Protein AF-A0A934ZSD4-F1 (afdb_monomer_lite)

Secondary structure (DSSP, 8-state):
----------GGG-EEEEEEEEEEEEE--GGGT-EEEEEEEEEEEEE---STTS---EEEEEEEEEEEE--PPPPPP----SS-SSS-TTT-SSTTPPTT--B-TTSPBP-SS-SSS-TTT-S-TTPPTT--B-TTSPBP-SS-SSS-TTT-SSTT---------------------------------------PPPPP---

Radius of gyration: 50.44 Å; chains: 1; bounding box: 90×66×156 Å

Sequence (203 aa):
MDNNYSPGADKENLAAIYGVGVLADIGGNRAEGTNLQLRGDLGARRGLGSTEPLKSYTDYVAGLGLQYSWGGTPPAKPVGDSDGDGVNDDLDKCPGTPAGTPVNADGCPLDSDGDGVTDDKDKCPNTPAGATVDATGCELDTDGDGVADSKDKCPNTPQVPRLTRTAVSWTLTATAWSTARTSAPIHQRAIVSMRRVAPSRKS

Foldseek 3Di:
DDPPPDPDPQLQPDKDKDWDKDWAFPDDDLQQFKTKTKMWIWIKIWRRHDDPPSPTDIDIDIDIDIDITGDDHGDPDPADDPQQCPAGPVQAPDPNDHHPADDDSSNHADQQQCQPAGPVQAPPNPQHPPAPDDNNNDADQQLCQPDHPVGDPPNNDHNDPPPPPPPPPPPPPDDDDDDDDDDDDDDDDDDDDDDDDDDDDDD

pLDDT: mean 75.06, std 15.29, range [44.09, 96.81]

Structure (mmCIF, N/CA/C/O backbone):
data_AF-A0A934ZSD4-F1
#
_entry.id   AF-A0A934ZSD4-F1
#
loop_
_atom_site.group_PDB
_atom_site.id
_atom_site.type_symbol
_atom_site.label_atom_id
_atom_site.label_alt_id
_atom_site.label_comp_id
_atom_site.label_asym_id
_atom_site.label_entity_id
_atom_site.label_seq_id
_atom_site.pdbx_PDB_ins_code
_atom_site.Cartn_x
_atom_site.Cartn_y
_atom_site.Cartn_z
_atom_site.occupancy
_atom_site.B_iso_or_equiv
_atom_site.auth_seq_id
_atom_site.auth_comp_id
_atom_site.auth_asym_id
_atom_site.auth_atom_id
_atom_site.pdbx_PDB_model_num
ATOM 1 N 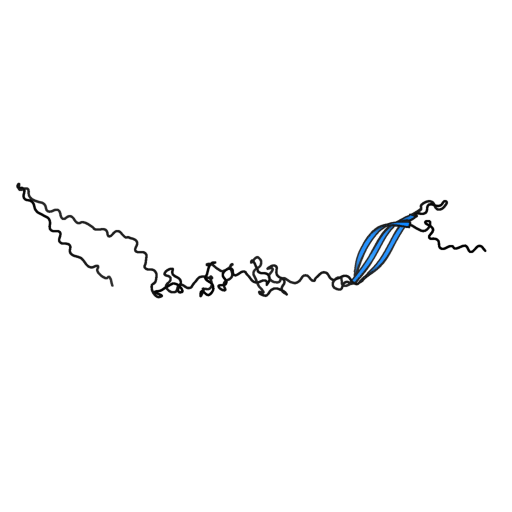N . MET A 1 1 ? 43.733 -19.613 -52.643 1.00 44.09 1 MET A N 1
ATOM 2 C CA . MET A 1 1 ? 42.604 -20.180 -51.875 1.00 44.09 1 MET A CA 1
ATOM 3 C C . MET A 1 1 ? 43.166 -20.486 -50.514 1.00 44.09 1 MET A C 1
ATOM 5 O O . MET A 1 1 ? 43.741 -21.547 -50.308 1.00 44.09 1 MET A O 1
ATOM 9 N N . ASP A 1 2 ? 43.075 -19.502 -49.635 1.00 48.50 2 ASP A N 1
ATOM 10 C CA . ASP A 1 2 ? 43.796 -19.489 -48.375 1.00 48.50 2 ASP A CA 1
ATOM 11 C C . ASP A 1 2 ? 42.698 -19.345 -47.322 1.00 48.50 2 ASP A C 1
ATOM 13 O O . ASP A 1 2 ? 42.393 -18.262 -46.829 1.00 48.50 2 ASP A O 1
ATOM 17 N N . ASN A 1 3 ? 41.991 -20.451 -47.084 1.00 57.75 3 ASN A N 1
ATOM 18 C CA . ASN A 1 3 ? 40.932 -20.530 -46.087 1.00 57.75 3 ASN A CA 1
ATOM 19 C C . ASN A 1 3 ? 41.583 -20.625 -44.710 1.00 57.75 3 ASN A C 1
ATOM 21 O O . ASN A 1 3 ? 41.728 -21.714 -44.163 1.00 57.75 3 ASN A O 1
ATOM 25 N N . ASN A 1 4 ? 41.980 -19.482 -44.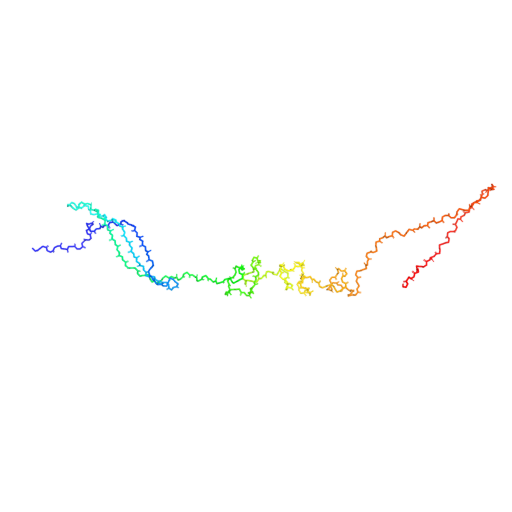164 1.00 51.19 4 ASN A N 1
ATOM 26 C CA . ASN A 1 4 ? 42.396 -19.378 -42.772 1.00 51.19 4 ASN A CA 1
ATOM 27 C C . ASN A 1 4 ? 41.437 -18.452 -42.017 1.00 51.19 4 ASN A C 1
ATOM 29 O O . ASN A 1 4 ? 41.824 -17.440 -41.441 1.00 51.19 4 ASN A O 1
ATOM 33 N N . TYR A 1 5 ? 40.149 -18.807 -42.043 1.00 54.22 5 TYR A N 1
ATOM 34 C CA . TYR A 1 5 ? 39.179 -18.283 -41.088 1.00 54.22 5 TYR A CA 1
ATOM 35 C C . TYR A 1 5 ? 39.368 -19.047 -39.777 1.00 54.22 5 TYR A C 1
ATOM 37 O O . TYR A 1 5 ? 38.777 -20.102 -39.554 1.00 54.22 5 TYR A O 1
ATOM 45 N N . SER A 1 6 ? 40.279 -18.542 -38.950 1.00 52.12 6 SER A N 1
ATOM 46 C CA . SER A 1 6 ? 40.466 -18.999 -37.579 1.00 52.12 6 SER A CA 1
ATOM 47 C C . SER A 1 6 ? 39.501 -18.195 -36.703 1.00 52.12 6 SER A C 1
ATOM 49 O O . SER A 1 6 ? 39.666 -16.977 -36.632 1.00 52.12 6 SER A O 1
ATOM 51 N N . PRO A 1 7 ? 38.495 -18.802 -36.045 1.00 49.94 7 PRO A N 1
ATOM 52 C CA . PRO A 1 7 ? 37.577 -18.094 -35.158 1.00 49.94 7 PRO A CA 1
ATOM 53 C C . PRO A 1 7 ? 38.267 -17.850 -33.808 1.00 49.94 7 PRO A C 1
ATOM 55 O O . PRO A 1 7 ? 37.835 -18.324 -32.761 1.00 49.94 7 PRO A O 1
ATOM 58 N N . GLY A 1 8 ? 39.404 -17.158 -33.833 1.00 47.19 8 GLY A N 1
ATOM 59 C CA . GLY A 1 8 ? 39.915 -16.482 -32.654 1.00 47.19 8 GLY A CA 1
ATOM 60 C C . GLY A 1 8 ? 39.117 -15.198 -32.520 1.00 47.19 8 GLY A C 1
ATOM 61 O O . GLY A 1 8 ? 39.018 -14.466 -33.496 1.00 47.19 8 GLY A O 1
ATOM 62 N N . ALA A 1 9 ? 38.522 -14.947 -31.354 1.00 53.50 9 ALA A N 1
ATOM 63 C CA . ALA A 1 9 ? 37.905 -13.663 -31.046 1.00 53.50 9 ALA A CA 1
ATOM 64 C C . ALA A 1 9 ? 38.980 -12.573 -31.148 1.00 53.50 9 ALA A C 1
ATOM 66 O O . ALA A 1 9 ? 39.736 -12.310 -30.209 1.00 53.50 9 ALA A O 1
ATOM 67 N N . ASP A 1 10 ? 39.090 -11.994 -32.331 1.00 56.16 10 ASP A N 1
ATOM 68 C CA . ASP A 1 10 ? 39.896 -10.839 -32.605 1.00 56.16 10 ASP A CA 1
ATOM 69 C C . ASP A 1 10 ? 39.296 -9.689 -31.794 1.00 56.16 10 ASP A C 1
ATOM 71 O O . ASP A 1 10 ? 38.101 -9.395 -31.845 1.00 56.16 10 ASP A O 1
ATOM 75 N N . LYS A 1 11 ? 40.129 -9.002 -31.004 1.00 51.84 11 LYS A N 1
ATOM 76 C CA . LYS A 1 11 ? 39.723 -7.784 -30.273 1.00 51.84 11 LYS A CA 1
ATOM 77 C C . LYS A 1 11 ? 39.270 -6.653 -31.218 1.00 51.84 11 LYS A C 1
ATOM 79 O O . LYS A 1 11 ? 38.935 -5.565 -30.765 1.00 51.84 11 LYS A O 1
ATOM 84 N N . GLU A 1 12 ? 39.272 -6.921 -32.517 1.00 57.22 12 GLU A N 1
ATOM 85 C CA . GLU A 1 12 ? 38.989 -6.036 -33.635 1.00 57.22 12 GLU A CA 1
ATOM 86 C C . GLU A 1 12 ? 37.483 -5.900 -33.912 1.00 57.22 12 GLU A C 1
ATOM 88 O O . GLU A 1 12 ? 37.075 -4.918 -34.522 1.00 57.22 12 GLU A O 1
ATOM 93 N N . ASN A 1 13 ? 36.642 -6.790 -33.363 1.00 65.81 13 ASN A N 1
ATOM 94 C CA . ASN A 1 13 ? 35.177 -6.740 -33.509 1.00 65.81 13 ASN A CA 1
ATOM 95 C C . ASN A 1 13 ? 34.422 -6.399 -32.211 1.00 65.81 13 ASN A C 1
ATOM 97 O O . ASN A 1 13 ? 33.196 -6.505 -32.142 1.00 65.81 13 ASN A O 1
ATOM 101 N N . LEU A 1 14 ? 35.136 -5.987 -31.161 1.00 74.00 14 LEU A N 1
ATOM 102 C CA . LEU A 1 14 ? 34.531 -5.580 -29.893 1.00 74.00 14 LEU A CA 1
ATOM 103 C C . LEU A 1 14 ? 34.263 -4.072 -29.894 1.00 74.00 14 LEU A C 1
ATOM 105 O O . LEU A 1 14 ? 35.152 -3.276 -30.189 1.00 74.00 14 LEU A O 1
ATOM 109 N N . ALA A 1 15 ? 33.051 -3.670 -29.516 1.00 79.69 15 ALA A N 1
ATOM 110 C CA . ALA A 1 15 ? 32.678 -2.269 -29.353 1.00 79.69 15 ALA A CA 1
ATOM 111 C C . ALA A 1 15 ? 32.043 -2.038 -27.980 1.00 79.69 15 ALA A C 1
ATOM 113 O O . ALA A 1 15 ? 31.205 -2.820 -27.531 1.00 79.69 15 ALA A O 1
ATOM 114 N N . ALA A 1 16 ? 32.427 -0.946 -27.324 1.00 83.94 16 ALA A N 1
ATOM 115 C CA . ALA A 1 16 ? 31.734 -0.464 -26.139 1.00 83.94 16 ALA A CA 1
ATOM 116 C C . ALA A 1 16 ? 30.582 0.444 -26.576 1.00 83.94 16 ALA A C 1
ATOM 118 O O . ALA A 1 16 ? 30.790 1.369 -27.361 1.00 83.94 16 ALA A O 1
ATOM 119 N N . ILE A 1 17 ? 29.377 0.179 -26.078 1.00 85.19 17 ILE A N 1
ATOM 120 C CA . ILE A 1 17 ? 28.188 0.988 -26.358 1.00 85.19 17 ILE A CA 1
ATOM 121 C C . ILE A 1 17 ? 27.866 1.798 -25.109 1.00 85.19 17 ILE A C 1
ATOM 123 O O . ILE A 1 17 ? 27.689 1.230 -24.033 1.00 85.19 17 ILE A O 1
ATOM 127 N N . TYR A 1 18 ? 27.768 3.113 -25.260 1.00 89.56 18 TYR A N 1
ATOM 128 C CA . TYR A 1 18 ? 27.323 4.018 -24.207 1.00 89.56 18 TYR A CA 1
ATOM 129 C C . TYR A 1 18 ? 26.125 4.791 -24.731 1.00 89.56 18 TYR A C 1
ATOM 131 O O . TYR A 1 18 ? 26.192 5.395 -25.800 1.00 89.56 18 TYR A O 1
ATOM 139 N N . GLY A 1 19 ? 25.018 4.766 -24.003 1.00 92.81 19 GLY A N 1
ATOM 140 C CA . GLY A 1 19 ? 23.795 5.394 -24.468 1.00 92.81 19 GLY A CA 1
ATOM 141 C C . GLY A 1 19 ? 22.763 5.541 -23.372 1.00 92.81 19 GLY A C 1
ATOM 142 O O . GLY A 1 19 ? 22.919 5.037 -22.260 1.00 92.81 19 GLY A O 1
ATOM 143 N N . VAL A 1 20 ? 21.706 6.249 -23.729 1.00 95.19 20 VAL A N 1
ATOM 144 C CA . VAL A 1 20 ? 20.510 6.441 -22.924 1.00 95.19 20 VAL A CA 1
ATOM 145 C C . VAL A 1 20 ? 19.336 5.824 -23.665 1.00 95.19 20 VAL A C 1
ATOM 147 O O . VAL A 1 20 ? 19.296 5.800 -24.895 1.00 95.19 20 VAL A O 1
ATOM 150 N N . GLY A 1 21 ? 18.380 5.298 -22.915 1.00 94.44 21 GLY A N 1
ATOM 151 C CA . GLY A 1 21 ? 17.174 4.728 -23.484 1.00 94.44 21 GLY A CA 1
ATOM 152 C C . GLY A 1 21 ? 15.960 5.114 -22.667 1.00 94.44 21 GLY A C 1
ATOM 153 O O . GLY A 1 21 ? 16.053 5.312 -21.456 1.00 94.44 21 GLY A O 1
ATOM 154 N N . VAL A 1 22 ? 14.830 5.211 -23.351 1.00 95.62 22 VAL A N 1
ATOM 155 C CA . VAL A 1 22 ? 13.510 5.371 -22.754 1.00 95.62 22 VAL A CA 1
ATOM 156 C C . VAL A 1 22 ? 12.695 4.117 -23.025 1.00 95.62 22 VAL A C 1
ATOM 158 O O . VAL A 1 22 ? 12.787 3.512 -24.096 1.00 95.62 22 VAL A O 1
ATOM 161 N N . LEU A 1 23 ? 11.903 3.731 -22.034 1.00 94.62 23 LEU A N 1
ATOM 162 C CA . LEU A 1 23 ? 10.936 2.652 -22.133 1.00 94.62 23 LEU A CA 1
ATOM 163 C C . LEU A 1 23 ? 9.564 3.262 -21.881 1.00 94.62 23 LEU A C 1
ATOM 165 O O . LEU A 1 23 ? 9.366 3.956 -20.883 1.00 94.62 23 LEU A O 1
ATOM 169 N N . ALA A 1 24 ? 8.650 3.045 -22.816 1.00 94.88 24 ALA A N 1
ATOM 170 C CA . ALA A 1 24 ? 7.267 3.467 -22.707 1.00 94.88 24 ALA A CA 1
ATOM 171 C C . ALA A 1 24 ? 6.381 2.226 -22.682 1.00 94.88 24 ALA A C 1
ATOM 173 O O . ALA A 1 24 ? 6.363 1.458 -23.642 1.00 94.88 24 ALA A O 1
ATOM 174 N N . ASP A 1 25 ? 5.644 2.041 -21.594 1.00 93.69 25 ASP A N 1
ATOM 175 C CA . ASP A 1 25 ? 4.673 0.960 -21.467 1.00 93.69 25 ASP A CA 1
ATOM 176 C C . ASP A 1 25 ? 3.519 1.215 -22.449 1.00 93.69 25 ASP A C 1
ATOM 178 O O . ASP A 1 25 ? 2.844 2.242 -22.388 1.00 93.69 25 ASP A O 1
ATOM 182 N N . ILE A 1 26 ? 3.304 0.279 -23.374 1.00 94.38 26 ILE A N 1
ATOM 183 C CA . ILE A 1 26 ? 2.251 0.353 -24.399 1.00 94.38 26 ILE A CA 1
ATOM 184 C C . ILE A 1 26 ? 1.161 -0.708 -24.199 1.00 94.38 26 ILE A C 1
ATOM 186 O O . ILE A 1 26 ? 0.151 -0.691 -24.899 1.00 94.38 26 ILE A O 1
ATOM 190 N N . GLY A 1 27 ? 1.341 -1.631 -23.249 1.00 90.50 27 GLY A N 1
ATOM 191 C CA . GLY A 1 27 ? 0.323 -2.609 -22.868 1.00 90.50 27 GLY A CA 1
ATOM 192 C C . GLY A 1 27 ? 0.825 -3.651 -21.868 1.00 90.50 27 GLY A C 1
ATOM 193 O O . GLY A 1 27 ? 2.012 -3.724 -21.570 1.00 90.50 27 GLY A O 1
ATOM 194 N N . GLY A 1 28 ? -0.081 -4.486 -21.363 1.00 87.69 28 GLY A N 1
ATOM 195 C CA . GLY A 1 28 ? 0.222 -5.584 -20.437 1.00 87.69 28 GLY A CA 1
ATOM 196 C C . GLY A 1 28 ? -0.299 -5.362 -19.016 1.00 87.69 28 GLY A C 1
ATOM 197 O O . GLY A 1 28 ? -0.776 -4.281 -18.674 1.00 87.69 28 GLY A O 1
ATOM 198 N N . ASN A 1 29 ? -0.198 -6.405 -18.191 1.00 83.44 29 ASN A N 1
ATOM 199 C CA . ASN A 1 29 ? -0.699 -6.428 -16.821 1.00 83.44 29 ASN A CA 1
ATOM 200 C C . ASN A 1 29 ? 0.469 -6.512 -15.839 1.00 83.44 29 ASN A C 1
ATOM 202 O O . ASN A 1 29 ? 0.963 -7.595 -15.517 1.00 83.44 29 ASN A O 1
ATOM 206 N N . ARG A 1 30 ? 0.883 -5.364 -15.292 1.00 78.75 30 ARG A N 1
ATOM 207 C CA . ARG A 1 30 ? 1.968 -5.316 -14.295 1.00 78.75 30 ARG A CA 1
ATOM 208 C C . ARG A 1 30 ? 1.619 -6.089 -13.015 1.00 78.75 30 ARG A C 1
ATOM 210 O O . ARG A 1 30 ? 2.512 -6.634 -12.375 1.00 78.75 30 ARG A O 1
ATOM 217 N N . ALA A 1 31 ? 0.326 -6.189 -12.699 1.00 74.44 31 ALA A N 1
ATOM 218 C CA . ALA A 1 31 ? -0.214 -7.012 -11.616 1.00 74.44 31 ALA A CA 1
ATOM 219 C C . ALA A 1 31 ? -0.120 -8.528 -11.878 1.00 74.44 31 ALA A C 1
ATOM 221 O O . ALA A 1 31 ? -0.246 -9.309 -10.949 1.00 74.44 31 ALA A O 1
ATOM 222 N N . GLU A 1 32 ? 0.118 -8.952 -13.118 1.00 78.00 32 GLU A N 1
ATOM 223 C CA . GLU A 1 32 ? 0.326 -10.358 -13.497 1.00 78.00 32 GLU A CA 1
ATOM 224 C C . GLU A 1 32 ? 1.776 -10.601 -13.954 1.00 78.00 32 GLU A C 1
ATOM 226 O O . GLU A 1 32 ? 2.106 -11.658 -14.487 1.00 78.00 32 GLU A O 1
ATOM 231 N N . GLY A 1 33 ? 2.656 -9.606 -13.780 1.00 82.75 33 GLY A N 1
ATOM 232 C CA . GLY A 1 33 ? 4.065 -9.716 -14.144 1.00 82.75 33 GLY A CA 1
ATOM 233 C C . GLY A 1 33 ? 4.359 -9.624 -15.640 1.00 82.75 33 GLY A C 1
ATOM 234 O O . GLY A 1 33 ? 5.451 -10.020 -16.055 1.00 82.75 33 GLY A O 1
ATOM 235 N N . THR A 1 34 ? 3.418 -9.127 -16.449 1.00 90.62 34 THR A N 1
ATOM 236 C CA . THR A 1 34 ? 3.580 -8.966 -17.902 1.00 90.62 34 THR A CA 1
ATOM 237 C C . THR A 1 34 ? 3.576 -7.498 -18.304 1.00 90.62 34 THR A C 1
ATOM 239 O O . THR A 1 34 ? 2.821 -6.686 -17.768 1.00 90.62 34 THR A O 1
ATOM 242 N N . ASN A 1 35 ? 4.434 -7.125 -19.253 1.00 92.69 35 ASN A N 1
ATOM 243 C CA . ASN A 1 35 ? 4.480 -5.753 -19.745 1.00 92.69 35 ASN A CA 1
ATOM 244 C C . ASN A 1 35 ? 5.089 -5.679 -21.152 1.00 92.69 35 ASN A C 1
ATOM 246 O O . ASN A 1 35 ? 6.145 -6.254 -21.413 1.00 92.69 35 ASN A O 1
ATOM 250 N N . LEU A 1 36 ? 4.410 -4.974 -22.050 1.00 94.19 36 LEU A N 1
ATOM 251 C CA . LEU A 1 36 ? 4.834 -4.670 -23.408 1.00 94.19 36 LEU A CA 1
ATOM 252 C C . LEU A 1 36 ? 5.261 -3.203 -23.474 1.00 94.19 36 LEU A C 1
ATOM 254 O O . LEU A 1 36 ? 4.486 -2.305 -23.147 1.00 94.19 36 LEU A O 1
ATOM 258 N N . GLN A 1 37 ? 6.484 -2.972 -23.935 1.00 95.62 37 GLN A N 1
ATOM 259 C CA . GLN A 1 37 ? 7.140 -1.671 -23.937 1.00 95.62 37 GLN A CA 1
ATOM 260 C C . GLN A 1 37 ? 7.642 -1.329 -25.331 1.00 95.62 37 GLN A C 1
ATOM 262 O O . GLN A 1 37 ? 8.201 -2.173 -26.035 1.00 95.62 37 GLN A O 1
ATOM 267 N N . LEU A 1 38 ? 7.497 -0.064 -25.705 1.00 96.81 38 LEU A N 1
ATOM 268 C CA . LEU A 1 38 ? 8.273 0.539 -26.773 1.00 96.81 38 LEU A CA 1
ATOM 269 C C . LEU A 1 38 ? 9.587 1.052 -26.179 1.00 96.81 38 LEU A C 1
ATOM 271 O O . LEU A 1 38 ? 9.592 1.831 -25.227 1.00 96.81 38 LEU A O 1
ATOM 275 N N . ARG A 1 39 ? 10.703 0.618 -26.753 1.00 96.38 39 ARG A N 1
ATOM 276 C CA . ARG A 1 39 ? 12.052 1.040 -26.391 1.00 96.38 39 ARG A CA 1
ATOM 277 C C . ARG A 1 39 ? 12.576 2.001 -27.443 1.00 96.38 39 ARG A C 1
ATOM 279 O O . ARG A 1 39 ? 12.605 1.661 -28.620 1.00 96.38 39 ARG A O 1
ATOM 286 N N . GLY A 1 40 ? 13.015 3.174 -27.011 1.00 96.62 40 GLY A N 1
ATOM 287 C CA . GLY A 1 40 ? 13.824 4.077 -27.823 1.00 96.62 40 GLY A CA 1
ATOM 288 C C . GLY A 1 40 ? 15.210 4.186 -27.214 1.00 96.62 40 GLY A C 1
ATOM 289 O O . GLY A 1 40 ? 15.325 4.406 -26.009 1.00 96.62 40 GLY A O 1
ATOM 290 N N . ASP A 1 41 ? 16.257 4.035 -28.013 1.00 95.12 41 ASP A N 1
ATOM 291 C CA . ASP A 1 41 ? 17.638 4.173 -27.562 1.00 95.12 41 ASP A CA 1
ATOM 292 C C . ASP A 1 41 ? 18.427 5.135 -28.448 1.00 95.12 41 ASP A C 1
ATOM 294 O O . ASP A 1 41 ? 18.239 5.208 -29.660 1.00 95.12 41 ASP A O 1
ATOM 298 N N . LEU A 1 42 ? 19.297 5.907 -27.806 1.00 96.31 42 LEU A N 1
ATOM 299 C CA . LEU A 1 42 ? 20.259 6.789 -28.445 1.00 96.31 42 LEU A CA 1
ATOM 300 C C . LEU A 1 42 ? 21.604 6.569 -27.768 1.00 96.31 42 LEU A C 1
ATOM 302 O O . LEU A 1 42 ? 21.728 6.671 -26.546 1.00 96.31 42 LEU A O 1
ATOM 306 N N . GLY A 1 43 ? 22.633 6.287 -28.551 1.00 93.94 43 GLY A N 1
ATOM 307 C CA . GLY A 1 43 ? 23.954 6.028 -28.006 1.00 93.94 43 GLY A CA 1
ATOM 308 C C . GLY A 1 43 ? 25.063 6.237 -29.012 1.00 93.94 43 GLY A C 1
ATOM 309 O O . GLY A 1 43 ? 24.836 6.566 -30.173 1.00 93.94 43 GLY A O 1
ATOM 310 N N . ALA A 1 44 ? 26.281 6.030 -28.541 1.00 91.31 44 ALA A N 1
ATOM 311 C CA . ALA A 1 44 ? 27.457 5.917 -29.372 1.00 91.31 44 ALA A CA 1
ATOM 312 C C . ALA A 1 44 ? 28.101 4.552 -29.142 1.00 91.31 44 ALA A C 1
ATOM 314 O O . ALA A 1 44 ? 28.158 4.067 -28.006 1.00 91.31 44 ALA A O 1
ATOM 315 N N . ARG A 1 45 ? 28.605 3.935 -30.209 1.00 87.31 45 ARG A N 1
ATOM 316 C CA . ARG A 1 45 ? 29.471 2.764 -30.098 1.00 87.31 45 ARG A CA 1
ATOM 317 C C . ARG A 1 45 ? 30.885 3.200 -30.415 1.00 87.31 45 ARG A C 1
ATOM 319 O O . ARG A 1 45 ? 31.123 3.970 -31.336 1.00 87.31 45 ARG A O 1
ATOM 326 N N . ARG A 1 46 ? 31.827 2.727 -29.612 1.00 84.88 46 ARG A N 1
ATOM 327 C CA . ARG A 1 46 ? 33.249 2.946 -29.823 1.00 84.88 46 ARG A CA 1
ATOM 328 C C . ARG A 1 46 ? 33.914 1.602 -30.040 1.00 84.88 46 ARG A C 1
ATOM 330 O O . ARG A 1 46 ? 33.896 0.762 -29.139 1.00 84.88 46 ARG A O 1
ATOM 337 N N . GLY A 1 47 ? 34.507 1.410 -31.214 1.00 79.88 47 GLY A N 1
ATOM 338 C CA . GLY A 1 47 ? 35.336 0.239 -31.486 1.00 79.88 47 GLY A CA 1
ATOM 339 C C . GLY A 1 47 ? 36.523 0.183 -30.520 1.00 79.88 47 GLY A C 1
ATOM 340 O O . GLY A 1 47 ? 37.187 1.195 -30.292 1.00 79.88 47 GLY A O 1
ATOM 341 N N . LEU A 1 48 ? 36.775 -0.990 -29.939 1.00 74.88 48 LEU A N 1
ATOM 342 C CA . LEU A 1 48 ? 37.895 -1.259 -29.027 1.00 74.88 48 LEU A CA 1
ATOM 343 C C . LEU A 1 48 ? 39.101 -1.888 -29.749 1.00 74.88 48 LEU A C 1
ATOM 345 O O . LEU A 1 48 ? 40.055 -2.308 -29.092 1.00 74.88 48 LEU A O 1
ATOM 349 N N . GLY A 1 49 ? 39.062 -1.938 -31.085 1.00 69.19 49 GLY A N 1
ATOM 350 C CA . GLY A 1 49 ? 40.155 -2.421 -31.923 1.00 69.19 49 GLY A CA 1
ATOM 351 C C . GLY A 1 49 ? 41.428 -1.586 -31.761 1.00 69.19 49 GLY A C 1
ATOM 352 O O . GLY A 1 49 ? 41.385 -0.366 -31.587 1.00 69.19 49 GLY A O 1
ATOM 353 N N . SER A 1 50 ? 42.571 -2.269 -31.792 1.00 57.78 50 SER A N 1
ATOM 354 C CA . SER A 1 50 ? 43.906 -1.702 -31.549 1.00 57.78 50 SER A CA 1
ATOM 355 C C . SER A 1 50 ? 44.898 -1.989 -32.683 1.00 57.78 50 SER A C 1
ATOM 357 O O . SER A 1 50 ? 46.107 -1.899 -32.482 1.00 57.78 50 SER A O 1
ATOM 359 N N . THR A 1 51 ? 44.400 -2.376 -33.854 1.00 56.25 51 THR A N 1
ATOM 360 C CA . THR A 1 51 ? 45.175 -2.790 -35.028 1.00 56.25 51 THR A CA 1
ATOM 361 C C . THR A 1 51 ? 44.954 -1.800 -36.168 1.00 56.25 51 THR A C 1
ATOM 363 O O . THR A 1 51 ? 43.839 -1.562 -36.630 1.00 56.25 51 THR A O 1
ATOM 366 N N . GLU A 1 52 ? 46.037 -1.176 -36.622 1.00 63.47 52 GLU A N 1
ATOM 367 C CA . GLU A 1 52 ? 46.026 -0.349 -37.831 1.00 63.47 52 GLU A CA 1
ATOM 368 C C . GLU A 1 52 ? 45.712 -1.243 -39.050 1.00 63.47 52 GLU A C 1
ATOM 370 O O . GLU A 1 52 ? 46.272 -2.337 -39.146 1.00 63.47 52 GLU A O 1
ATOM 375 N N . PRO A 1 53 ? 44.836 -0.823 -39.985 1.00 56.75 53 PRO A N 1
ATOM 376 C CA . PRO A 1 53 ? 44.372 0.545 -40.221 1.00 56.75 53 PRO A CA 1
ATOM 377 C C . PRO A 1 53 ? 42.988 0.862 -39.617 1.00 56.75 53 PRO A C 1
ATOM 379 O O . PRO A 1 53 ? 42.408 1.904 -39.929 1.00 56.75 53 PRO A O 1
ATOM 382 N N . LEU A 1 54 ? 42.423 -0.010 -38.773 1.00 59.62 54 LEU A N 1
ATOM 383 C CA . LEU A 1 54 ? 41.094 0.173 -38.178 1.00 59.62 54 LEU A CA 1
ATOM 384 C C . LEU A 1 5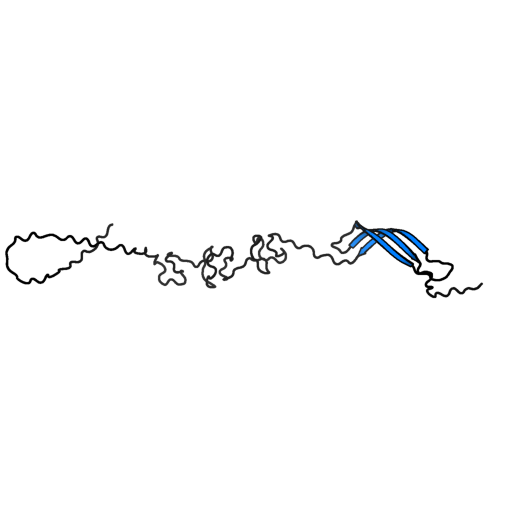4 ? 41.180 1.042 -36.916 1.00 59.62 54 LEU A C 1
ATOM 386 O O . LEU A 1 54 ? 40.913 0.624 -35.791 1.00 59.62 54 LEU A O 1
ATOM 390 N N . LYS A 1 55 ? 41.575 2.297 -37.124 1.00 58.12 55 LYS A N 1
ATOM 391 C CA . LYS A 1 55 ? 41.593 3.356 -36.114 1.00 58.12 55 LYS A CA 1
ATOM 392 C C . LYS A 1 55 ? 40.227 3.458 -35.416 1.00 58.12 55 LYS A C 1
ATOM 394 O O . LYS A 1 55 ? 39.212 3.589 -36.092 1.00 58.12 55 LYS A O 1
ATOM 399 N N . SER A 1 56 ? 40.230 3.440 -34.073 1.00 67.19 56 SER A N 1
ATOM 400 C CA . SER A 1 56 ? 39.077 3.626 -33.163 1.00 67.19 56 SER A CA 1
ATOM 401 C C . SER A 1 56 ? 37.963 4.479 -33.781 1.00 67.19 56 SER A C 1
ATOM 403 O O . SER A 1 56 ? 38.050 5.708 -33.788 1.00 67.19 56 SER A O 1
ATOM 405 N N . TYR A 1 57 ? 36.909 3.825 -34.257 1.00 74.06 57 TYR A N 1
ATOM 406 C CA . TYR A 1 57 ? 35.729 4.469 -34.820 1.00 74.06 57 TYR A CA 1
ATOM 407 C C . TYR A 1 57 ? 34.688 4.724 -33.727 1.00 74.06 57 TYR A C 1
ATOM 409 O O . TYR A 1 57 ? 34.525 3.905 -32.817 1.00 74.06 57 TYR A O 1
ATOM 417 N N . THR A 1 58 ? 34.015 5.869 -33.834 1.00 84.25 58 THR A N 1
ATOM 418 C CA . THR A 1 58 ? 32.849 6.213 -33.021 1.00 84.25 58 THR A CA 1
ATOM 419 C C . THR A 1 58 ? 31.680 6.480 -33.957 1.00 84.25 58 THR A C 1
ATOM 421 O O . THR A 1 58 ? 31.708 7.462 -34.698 1.00 84.25 58 THR A O 1
ATOM 424 N N . ASP A 1 59 ? 30.654 5.640 -33.912 1.00 86.81 59 ASP A N 1
ATOM 425 C CA . ASP A 1 59 ? 29.357 5.906 -34.529 1.00 86.81 59 ASP A CA 1
ATOM 426 C C . ASP A 1 59 ? 28.296 6.237 -33.503 1.00 86.81 59 ASP A C 1
ATOM 428 O O . ASP A 1 59 ? 28.324 5.769 -32.368 1.00 86.81 59 ASP A O 1
ATOM 432 N N . TYR A 1 60 ? 27.309 6.995 -33.961 1.00 91.06 60 TYR A N 1
ATOM 433 C CA . TYR A 1 60 ? 26.064 7.213 -33.250 1.00 91.06 60 TYR A CA 1
ATOM 434 C C . TYR A 1 60 ? 25.028 6.202 -33.722 1.00 91.06 60 TYR A C 1
ATOM 436 O O . TYR A 1 60 ? 24.894 5.937 -34.917 1.00 91.06 60 TYR A O 1
ATOM 444 N N . VAL A 1 61 ? 24.283 5.657 -32.774 1.00 91.31 61 VAL A N 1
ATOM 445 C CA . VAL A 1 61 ? 23.229 4.680 -33.012 1.00 91.31 61 VAL A CA 1
ATOM 446 C C . VAL A 1 61 ? 21.941 5.218 -32.422 1.00 91.31 61 VAL A C 1
ATOM 448 O O . VAL A 1 61 ? 21.922 5.721 -31.299 1.00 91.31 61 VAL A O 1
ATOM 451 N N . ALA A 1 62 ? 20.875 5.100 -33.202 1.00 94.19 62 ALA A N 1
ATOM 452 C CA . ALA A 1 62 ? 19.513 5.303 -32.753 1.00 94.19 62 ALA A CA 1
ATOM 453 C C . ALA A 1 62 ? 18.739 4.009 -32.997 1.00 94.19 62 ALA A C 1
ATOM 455 O O . ALA A 1 62 ? 18.807 3.448 -34.095 1.00 94.19 62 ALA A O 1
ATOM 456 N N . GLY A 1 63 ? 18.031 3.542 -31.979 1.00 93.44 63 GLY A N 1
ATOM 457 C CA . GLY A 1 63 ? 17.250 2.318 -32.019 1.00 93.44 63 GLY A CA 1
ATOM 458 C C . GLY A 1 63 ? 15.802 2.557 -31.613 1.00 93.44 63 GLY A C 1
ATOM 459 O O . GLY A 1 63 ? 15.486 3.410 -30.781 1.00 93.44 63 GLY A O 1
ATOM 460 N N . LEU A 1 64 ? 14.916 1.788 -32.240 1.00 96.19 64 LEU A N 1
ATOM 461 C CA . LEU A 1 64 ? 13.529 1.618 -31.838 1.00 96.19 64 LEU A CA 1
ATOM 462 C C . LEU A 1 64 ? 13.286 0.114 -31.720 1.00 96.19 64 LEU A C 1
ATOM 464 O O . LEU A 1 64 ? 13.573 -0.636 -32.652 1.00 96.19 64 LEU A O 1
ATOM 468 N N . GLY A 1 65 ? 12.764 -0.329 -30.585 1.00 95.44 65 GLY A N 1
ATOM 469 C CA . GLY A 1 65 ? 12.512 -1.735 -30.313 1.00 95.44 65 GLY A CA 1
ATOM 470 C C . GLY A 1 65 ? 11.189 -1.951 -29.603 1.00 95.44 65 GLY A C 1
ATOM 471 O O . GLY A 1 65 ? 10.660 -1.062 -28.946 1.00 95.44 65 GLY A O 1
ATOM 472 N N . LEU A 1 66 ? 10.669 -3.166 -29.715 1.00 95.88 66 LEU A N 1
ATOM 473 C CA . LEU A 1 66 ? 9.606 -3.661 -28.851 1.00 95.88 66 LEU A CA 1
ATOM 474 C C . LEU A 1 66 ? 10.237 -4.575 -27.806 1.00 95.88 66 LEU A C 1
ATOM 476 O O . LEU A 1 66 ? 11.062 -5.426 -28.138 1.00 95.88 66 LEU A O 1
ATOM 480 N N . GLN A 1 67 ? 9.850 -4.402 -26.550 1.00 94.06 67 GLN A N 1
ATOM 481 C CA . GLN A 1 67 ? 10.316 -5.213 -25.437 1.00 94.06 67 GLN A CA 1
ATOM 482 C C . GLN A 1 67 ? 9.113 -5.806 -24.714 1.00 94.06 67 GLN A C 1
ATOM 484 O O . GLN A 1 67 ? 8.247 -5.083 -24.234 1.00 94.06 67 GLN A O 1
ATOM 489 N N . TYR A 1 68 ? 9.069 -7.131 -24.620 1.00 94.06 68 TYR A N 1
ATOM 490 C CA . TYR A 1 68 ? 8.076 -7.846 -23.830 1.00 94.06 68 TYR A CA 1
ATOM 491 C C . TYR A 1 68 ? 8.759 -8.451 -22.607 1.00 94.06 68 TYR A C 1
ATOM 493 O O . TYR A 1 68 ? 9.716 -9.210 -22.743 1.00 94.06 68 TYR A O 1
ATOM 501 N N . SER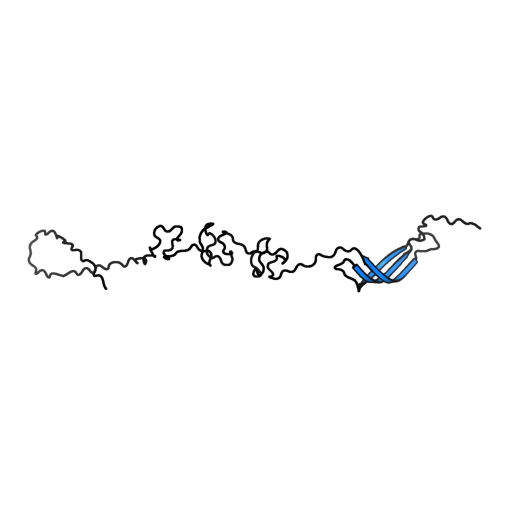 A 1 69 ? 8.279 -8.089 -21.423 1.00 90.06 69 SER A N 1
ATOM 502 C CA . SER A 1 69 ? 8.777 -8.578 -20.140 1.00 90.06 69 SER A CA 1
ATOM 503 C C . SER A 1 69 ? 7.756 -9.541 -19.539 1.00 90.06 69 SER A C 1
ATOM 505 O O . SER A 1 69 ? 6.558 -9.251 -19.540 1.00 90.06 69 SER A O 1
ATOM 507 N N . TRP A 1 70 ? 8.232 -10.671 -19.018 1.00 91.31 70 TRP A N 1
ATOM 508 C CA . TRP A 1 70 ? 7.416 -11.694 -18.362 1.00 91.31 70 TRP A CA 1
ATOM 509 C C . TRP A 1 70 ? 8.049 -12.130 -17.038 1.00 91.31 70 TRP A C 1
ATOM 511 O O . TRP A 1 70 ? 9.263 -12.033 -16.859 1.00 91.31 70 TRP A O 1
ATOM 521 N N . GLY A 1 71 ? 7.225 -12.636 -16.118 1.00 83.38 71 GLY A N 1
ATOM 522 C CA . GLY A 1 71 ? 7.691 -13.236 -14.865 1.00 83.38 71 GLY A CA 1
ATOM 523 C C . GLY A 1 71 ? 8.052 -12.242 -13.759 1.00 83.38 71 GLY A C 1
ATOM 524 O O . GLY A 1 71 ? 8.747 -12.619 -12.819 1.00 83.38 71 GLY A O 1
ATOM 525 N N . GLY A 1 72 ? 7.594 -10.989 -13.836 1.00 77.19 72 GLY A N 1
ATOM 526 C CA . GLY A 1 72 ? 7.685 -10.083 -12.690 1.00 77.19 72 GLY A CA 1
ATOM 527 C C . GLY A 1 72 ? 6.798 -10.578 -11.545 1.00 77.19 72 GLY A C 1
ATOM 528 O O . GLY A 1 72 ? 5.631 -10.888 -11.768 1.00 77.19 72 GLY A O 1
ATOM 529 N N . THR A 1 73 ? 7.310 -10.652 -10.317 1.00 70.12 73 THR A N 1
ATOM 530 C CA . THR A 1 73 ? 6.438 -10.842 -9.150 1.00 70.12 73 THR A CA 1
ATOM 531 C C . THR A 1 73 ? 5.535 -9.617 -9.021 1.00 70.12 73 THR A C 1
ATOM 533 O O . THR A 1 73 ? 6.070 -8.502 -8.959 1.00 70.12 73 THR A O 1
ATOM 536 N N . PRO A 1 74 ? 4.200 -9.783 -8.994 1.00 68.25 74 PRO A N 1
ATOM 537 C CA . PRO A 1 74 ? 3.296 -8.669 -8.765 1.00 68.25 74 PRO A CA 1
ATOM 538 C C . PRO A 1 74 ? 3.696 -7.947 -7.477 1.00 68.25 74 PRO A C 1
ATOM 540 O O . PRO A 1 74 ? 3.989 -8.626 -6.486 1.00 68.25 74 PRO A O 1
ATOM 543 N N . PRO A 1 75 ? 3.718 -6.603 -7.444 1.00 65.88 75 PRO A N 1
ATOM 544 C CA . PRO A 1 75 ? 3.697 -5.929 -6.156 1.00 65.88 75 PRO A CA 1
ATOM 545 C C . PRO A 1 75 ? 2.455 -6.423 -5.408 1.00 65.88 75 PRO A C 1
ATOM 547 O O . PRO A 1 75 ? 1.396 -6.582 -6.024 1.00 65.88 75 PRO A O 1
ATOM 550 N N . ALA A 1 76 ? 2.594 -6.714 -4.113 1.00 61.41 76 ALA A N 1
ATOM 551 C CA . ALA A 1 76 ? 1.454 -7.094 -3.289 1.00 61.41 76 ALA A CA 1
ATOM 552 C C . ALA A 1 76 ? 0.343 -6.060 -3.511 1.00 61.41 76 ALA A C 1
ATOM 554 O O . ALA A 1 76 ? 0.592 -4.854 -3.426 1.00 61.41 76 ALA A O 1
ATOM 555 N N . LYS A 1 77 ? -0.849 -6.532 -3.897 1.00 60.91 77 LYS A N 1
ATOM 556 C CA . LYS A 1 77 ? -2.025 -5.675 -4.059 1.00 60.91 77 LYS A CA 1
ATOM 557 C C . LYS A 1 77 ? -2.151 -4.850 -2.771 1.00 60.91 77 LYS A C 1
ATOM 559 O O . LYS A 1 77 ? -2.087 -5.467 -1.708 1.00 60.91 77 LYS A O 1
ATOM 564 N N . PRO A 1 78 ? -2.278 -3.510 -2.832 1.00 62.69 78 PRO A N 1
ATOM 565 C CA . PRO A 1 78 ? -2.584 -2.743 -1.635 1.00 62.69 78 PRO A CA 1
ATOM 566 C C . PRO A 1 78 ? -3.902 -3.301 -1.104 1.00 62.69 78 PRO A C 1
ATOM 568 O O . PRO A 1 78 ? -4.920 -3.273 -1.802 1.00 62.69 78 PRO A O 1
ATOM 571 N N . VAL A 1 79 ? -3.828 -3.952 0.051 1.00 69.31 79 VAL A N 1
ATOM 572 C CA . VAL A 1 79 ? -5.006 -4.491 0.717 1.00 69.31 79 VAL A CA 1
ATOM 573 C C . VAL A 1 79 ? -5.802 -3.282 1.208 1.00 69.31 79 VAL A C 1
ATOM 575 O O . VAL A 1 79 ? -5.208 -2.267 1.571 1.00 69.31 79 VAL A O 1
ATOM 578 N N . GLY A 1 80 ? -7.127 -3.336 1.075 1.00 79.38 80 GLY A N 1
ATOM 579 C CA . GLY A 1 80 ? -7.987 -2.261 1.564 1.00 79.38 80 GLY A CA 1
ATOM 580 C C . GLY A 1 80 ? -7.882 -2.145 3.082 1.00 79.38 80 GLY A C 1
ATOM 581 O O . GLY A 1 80 ? -7.662 -3.151 3.751 1.00 79.38 80 GLY A O 1
ATOM 582 N N . ASP A 1 81 ? -8.011 -0.923 3.578 1.00 82.81 81 ASP A N 1
ATOM 583 C CA . ASP A 1 81 ? -8.200 -0.573 4.986 1.00 82.81 81 ASP A CA 1
ATOM 584 C C . ASP A 1 81 ? -9.407 0.379 4.983 1.00 82.81 81 ASP A C 1
ATOM 586 O O . ASP A 1 81 ? -9.310 1.530 4.536 1.00 82.81 81 ASP A O 1
ATOM 590 N N . SER A 1 82 ? -10.587 -0.175 5.262 1.00 83.62 82 SER A N 1
ATOM 591 C CA . SER A 1 82 ? -11.880 0.479 5.057 1.00 83.62 82 SER A CA 1
ATOM 592 C C . SER A 1 82 ? -12.202 1.509 6.135 1.00 83.62 82 SER A C 1
ATOM 594 O O . SER A 1 82 ? -12.925 2.470 5.852 1.00 83.62 82 SER A O 1
ATOM 596 N N . ASP A 1 83 ? -11.698 1.325 7.351 1.00 81.81 83 ASP A N 1
ATOM 597 C CA . ASP A 1 83 ? -11.943 2.208 8.491 1.00 81.81 83 ASP A CA 1
ATOM 598 C C . ASP A 1 83 ? -10.727 3.067 8.874 1.00 81.81 83 ASP A C 1
ATOM 600 O O . ASP A 1 83 ? -10.881 4.080 9.566 1.00 81.81 83 ASP A O 1
ATOM 604 N N . GLY A 1 84 ? -9.563 2.791 8.284 1.00 82.12 84 GLY A N 1
ATOM 605 C CA . GLY A 1 84 ? -8.369 3.619 8.381 1.00 82.12 84 GLY A CA 1
ATOM 606 C C . GLY A 1 84 ? -7.670 3.486 9.727 1.00 82.12 84 GLY A C 1
ATOM 607 O O . GLY A 1 84 ? -7.034 4.451 10.174 1.00 82.12 84 GLY A O 1
ATOM 608 N N . ASP A 1 85 ? -7.828 2.348 10.400 1.00 77.75 85 ASP A N 1
ATOM 609 C CA . ASP A 1 85 ? -7.221 2.081 11.702 1.00 77.75 85 ASP A CA 1
ATOM 610 C C . ASP A 1 85 ? -5.767 1.567 11.600 1.00 77.75 85 ASP A C 1
ATOM 612 O O . ASP A 1 85 ? -5.041 1.521 12.599 1.00 77.75 85 ASP A O 1
ATOM 616 N N . GLY A 1 86 ? -5.295 1.289 10.378 1.00 80.38 86 GLY A N 1
ATOM 617 C CA . GLY A 1 86 ? -3.949 0.802 10.090 1.00 80.38 86 GLY A CA 1
ATOM 618 C C . GLY A 1 86 ? -3.832 -0.721 9.996 1.00 80.38 86 GLY A C 1
ATOM 619 O O . GLY A 1 86 ? -2.718 -1.222 9.787 1.00 80.38 86 GLY A O 1
ATOM 620 N N . VAL A 1 87 ? -4.939 -1.453 10.117 1.00 84.25 87 VAL A N 1
ATOM 621 C CA . VAL A 1 87 ? -5.046 -2.889 9.868 1.00 84.25 87 VAL A CA 1
ATOM 622 C C . VAL A 1 87 ? -5.857 -3.109 8.594 1.00 84.25 87 VAL A C 1
ATOM 624 O O . VAL A 1 87 ? -6.886 -2.506 8.344 1.00 84.25 87 VAL A O 1
ATOM 627 N N . ASN A 1 88 ? -5.352 -3.975 7.721 1.00 85.75 88 ASN A N 1
ATOM 628 C CA . ASN A 1 88 ? -6.039 -4.257 6.466 1.00 85.75 88 ASN A CA 1
ATOM 629 C C . ASN A 1 88 ? -7.339 -5.039 6.714 1.00 85.75 88 ASN A C 1
ATOM 631 O O . ASN A 1 88 ? -7.325 -5.962 7.524 1.00 85.75 88 ASN A O 1
ATOM 635 N N . ASP A 1 89 ? -8.372 -4.818 5.897 1.00 84.81 89 ASP A N 1
ATOM 636 C CA . ASP A 1 89 ? -9.693 -5.472 5.980 1.00 84.81 89 ASP A CA 1
ATOM 637 C C . ASP A 1 89 ? -9.623 -7.014 6.040 1.00 84.81 89 ASP A C 1
ATOM 639 O O . ASP A 1 89 ? -10.471 -7.670 6.638 1.00 84.81 89 ASP A O 1
ATOM 643 N N . ASP A 1 90 ? -8.612 -7.622 5.403 1.00 82.06 90 ASP A N 1
ATOM 644 C CA . ASP A 1 90 ? -8.410 -9.082 5.397 1.00 82.06 90 ASP A CA 1
ATOM 645 C C . ASP A 1 90 ? -7.877 -9.626 6.743 1.00 82.06 90 ASP A C 1
ATOM 647 O O . ASP A 1 90 ? -7.945 -10.831 7.004 1.00 82.06 90 ASP A O 1
ATOM 651 N N . LEU A 1 91 ? -7.277 -8.757 7.560 1.00 83.06 91 LEU A N 1
ATOM 652 C CA . LEU A 1 91 ? -6.690 -9.056 8.871 1.00 83.06 91 LEU A CA 1
ATOM 653 C C . LEU A 1 91 ? -7.475 -8.423 10.028 1.00 83.06 91 LEU A C 1
ATOM 655 O O . LEU A 1 91 ? -7.255 -8.814 11.175 1.00 83.06 91 LEU A O 1
ATOM 659 N N . ASP A 1 92 ? -8.375 -7.491 9.730 1.00 86.38 92 ASP A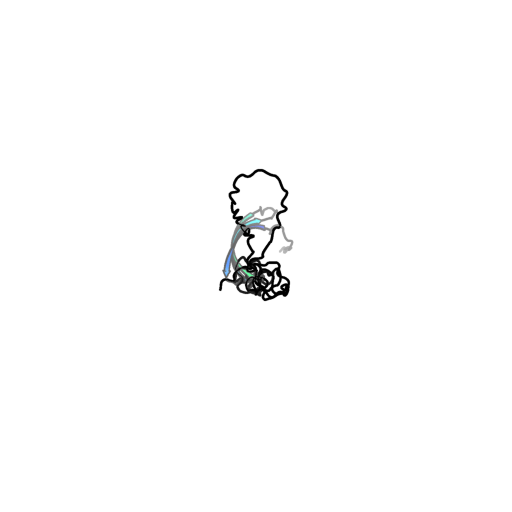 N 1
ATOM 660 C CA . ASP A 1 92 ? -9.202 -6.793 10.700 1.00 86.38 92 ASP A CA 1
ATOM 661 C C . ASP A 1 92 ? -10.382 -7.669 11.166 1.00 86.38 92 ASP A C 1
ATOM 663 O O . ASP A 1 92 ? -11.215 -8.147 10.389 1.00 86.38 92 ASP A O 1
ATOM 667 N N . LYS A 1 93 ? -10.433 -7.925 12.475 1.00 87.69 93 LYS A N 1
ATOM 668 C CA . LYS A 1 93 ? -11.520 -8.652 13.144 1.00 87.69 93 LYS A CA 1
ATOM 669 C C . LYS A 1 93 ? -12.629 -7.722 13.636 1.00 87.69 93 LYS A C 1
ATOM 671 O O . LYS A 1 93 ? -13.699 -8.222 13.999 1.00 87.69 93 LYS A O 1
ATOM 676 N N . CYS A 1 94 ? -12.386 -6.418 13.676 1.00 85.88 94 CYS A N 1
ATOM 677 C CA . CYS A 1 94 ? -13.243 -5.390 14.242 1.00 85.88 94 CYS A CA 1
ATOM 678 C C . CYS A 1 94 ? -13.556 -4.287 13.212 1.00 85.88 94 CYS A C 1
ATOM 680 O O . CYS A 1 94 ? -13.191 -3.134 13.420 1.00 85.88 94 CYS A O 1
ATOM 682 N N . PRO A 1 95 ? -14.349 -4.601 12.170 1.00 80.94 95 PRO A N 1
ATOM 683 C CA . PRO A 1 95 ? -14.657 -3.646 11.114 1.00 80.94 95 PRO A CA 1
ATOM 684 C C . PRO A 1 95 ? -15.407 -2.423 11.647 1.00 80.94 95 PRO A C 1
ATOM 686 O O . PRO A 1 95 ? -16.480 -2.545 12.254 1.00 80.94 95 PRO A O 1
ATOM 689 N N . GLY A 1 96 ? -14.888 -1.237 11.339 1.00 82.62 96 GLY A N 1
ATOM 690 C CA . GLY A 1 96 ? -15.476 0.046 11.717 1.00 82.62 96 GLY A CA 1
ATOM 691 C C . GLY A 1 96 ? -14.836 0.673 12.953 1.00 82.62 96 GLY A C 1
ATOM 692 O O . GLY A 1 96 ? -15.487 1.492 13.618 1.00 82.62 96 GLY A O 1
ATOM 693 N N . THR A 1 97 ? -13.595 0.310 13.267 1.00 82.62 97 THR A N 1
ATOM 694 C CA . THR A 1 97 ? -12.821 0.988 14.297 1.00 82.62 97 THR A CA 1
ATOM 695 C C . THR A 1 97 ? -12.592 2.446 13.885 1.00 82.62 97 THR A C 1
ATOM 697 O O . THR A 1 97 ? -12.201 2.731 12.755 1.00 82.62 97 THR A O 1
ATOM 700 N N . PRO A 1 98 ? -12.873 3.434 14.756 1.00 79.12 98 PRO A N 1
ATOM 701 C CA . PRO A 1 98 ? -12.664 4.829 14.396 1.00 79.12 98 PRO A CA 1
ATOM 702 C C . PRO A 1 98 ? -11.198 5.102 14.035 1.00 79.12 98 PRO A C 1
ATOM 704 O O . PRO A 1 98 ? -10.293 4.771 14.802 1.00 79.12 98 PRO A O 1
ATOM 707 N N . ALA A 1 99 ? -10.973 5.777 12.907 1.00 72.44 99 ALA A N 1
ATOM 708 C CA . ALA A 1 99 ? -9.637 6.174 12.479 1.00 72.44 99 ALA A CA 1
ATOM 709 C C . ALA A 1 99 ? -8.892 6.946 13.587 1.00 72.44 99 ALA A C 1
ATOM 711 O O . ALA A 1 99 ? -9.378 7.960 14.100 1.00 72.44 99 ALA A O 1
ATOM 712 N N . GLY A 1 100 ? -7.686 6.484 13.927 1.00 73.44 100 GLY A N 1
ATOM 713 C CA . GLY A 1 100 ? -6.841 7.071 14.972 1.00 73.44 100 GLY A CA 1
ATOM 714 C C . GLY A 1 100 ? -7.021 6.474 16.372 1.00 73.44 100 GLY A C 1
ATOM 715 O O . GLY A 1 100 ? -6.300 6.883 17.286 1.00 73.44 100 GLY A O 1
ATOM 716 N N . THR A 1 101 ? -7.925 5.509 16.549 1.00 78.50 101 THR A N 1
ATOM 717 C CA . THR A 1 101 ? -7.995 4.708 17.776 1.00 78.50 101 THR A CA 1
ATOM 718 C C . THR A 1 101 ? -6.801 3.749 17.840 1.00 78.50 101 THR A C 1
ATOM 720 O O . THR A 1 101 ? -6.473 3.119 16.836 1.00 78.50 101 THR A O 1
ATOM 723 N N . PRO A 1 102 ? -6.119 3.615 18.992 1.00 80.56 102 PRO A N 1
ATOM 724 C CA . PRO A 1 102 ? -5.098 2.591 19.170 1.00 80.56 102 PRO A CA 1
ATOM 725 C C . PRO A 1 102 ? -5.722 1.197 19.056 1.00 80.56 102 PRO A C 1
ATOM 727 O O . PRO A 1 102 ? -6.534 0.805 19.896 1.00 80.56 102 PRO A O 1
ATOM 730 N N . VAL A 1 103 ? -5.320 0.455 18.027 1.00 86.56 103 VAL A N 1
ATOM 731 C CA . VAL A 1 103 ? -5.765 -0.921 17.792 1.00 86.56 103 VAL A CA 1
ATOM 732 C C . VAL A 1 103 ? -4.665 -1.932 18.071 1.00 86.56 103 VAL A C 1
ATOM 734 O O . VAL A 1 103 ? -3.468 -1.629 18.042 1.00 86.56 103 VAL A O 1
ATOM 737 N N . ASN A 1 104 ? -5.082 -3.155 18.375 1.00 83.50 104 ASN A N 1
ATOM 738 C CA . ASN A 1 104 ? -4.193 -4.300 18.471 1.00 83.50 104 ASN A CA 1
ATOM 739 C C . ASN A 1 104 ? -3.875 -4.874 17.073 1.00 83.50 104 ASN A C 1
ATOM 741 O O . ASN A 1 104 ? -4.312 -4.367 16.044 1.00 83.50 104 ASN A O 1
ATOM 745 N N . ALA A 1 105 ? -3.105 -5.964 17.025 1.00 82.19 105 ALA A N 1
ATOM 746 C CA . ALA A 1 105 ? -2.724 -6.611 15.764 1.00 82.19 105 ALA A CA 1
ATOM 747 C C . ALA A 1 105 ? -3.906 -7.203 14.966 1.00 82.19 105 ALA A C 1
ATOM 749 O O . ALA A 1 105 ? -3.712 -7.598 13.820 1.00 82.19 105 ALA A O 1
ATOM 750 N N . ASP A 1 106 ? -5.087 -7.289 15.579 1.00 84.81 106 ASP A N 1
ATOM 751 C CA . ASP A 1 106 ? -6.316 -7.806 14.985 1.00 84.81 106 ASP A CA 1
ATOM 752 C C . ASP A 1 106 ? -7.273 -6.681 14.525 1.00 84.81 106 ASP A C 1
ATOM 754 O O . ASP A 1 106 ? -8.408 -6.992 14.182 1.00 84.81 106 ASP A O 1
ATOM 758 N N . GLY A 1 107 ? -6.874 -5.400 14.563 1.00 84.44 107 GLY A N 1
ATOM 759 C CA . GLY A 1 107 ? -7.744 -4.258 14.200 1.00 84.44 107 GLY A CA 1
ATOM 760 C C . GLY A 1 107 ? -8.771 -3.887 15.275 1.00 84.44 107 GLY A C 1
ATOM 761 O O . GLY A 1 107 ? -9.629 -3.032 15.098 1.00 84.44 107 GLY A O 1
ATOM 762 N N . CYS A 1 108 ? -8.696 -4.515 16.451 1.00 88.75 108 CYS A N 1
ATOM 763 C CA . CYS A 1 108 ? -9.634 -4.241 17.531 1.00 88.75 108 CYS A CA 1
ATOM 764 C C . CYS A 1 108 ? -9.106 -3.163 18.487 1.00 88.75 108 CYS A C 1
ATOM 766 O O . CYS A 1 108 ? -7.917 -3.186 18.832 1.00 88.75 108 CYS A O 1
ATOM 768 N N . PRO A 1 109 ? -9.979 -2.260 18.973 1.00 86.50 109 PRO A N 1
ATOM 769 C CA . PRO A 1 109 ? -9.624 -1.266 19.981 1.00 86.50 109 PRO A CA 1
ATOM 770 C C . PRO A 1 109 ? -9.099 -1.924 21.263 1.00 86.50 109 PRO A C 1
ATOM 772 O O . PRO A 1 109 ? -9.526 -3.020 21.636 1.00 86.50 109 PRO A O 1
ATOM 775 N N . LEU A 1 110 ? -8.154 -1.254 21.925 1.00 86.94 110 LEU A N 1
ATOM 776 C CA . LEU A 1 110 ? -7.606 -1.715 23.200 1.00 86.94 110 LEU A CA 1
ATOM 777 C C . LEU A 1 110 ? -8.649 -1.643 24.329 1.00 86.94 110 LEU A C 1
ATOM 779 O O . LEU A 1 110 ? -9.395 -0.672 24.446 1.00 86.94 110 LEU A O 1
ATOM 783 N N . ASP A 1 111 ? -8.641 -2.678 25.162 1.00 85.75 111 ASP A N 1
ATOM 784 C CA . ASP A 1 111 ? -9.332 -2.778 26.448 1.00 85.75 111 ASP A CA 1
ATOM 785 C C . ASP A 1 111 ? -8.268 -3.227 27.464 1.00 85.75 111 ASP A C 1
ATOM 787 O O . ASP A 1 111 ? -7.773 -4.362 27.410 1.00 85.75 111 ASP A O 1
ATOM 791 N N . SER A 1 112 ? -7.800 -2.285 28.283 1.00 85.19 112 SER A N 1
ATOM 792 C CA . SER A 1 112 ? -6.637 -2.458 29.155 1.00 85.19 112 SER A CA 1
ATOM 793 C C . SER A 1 112 ? -6.937 -3.269 30.416 1.00 85.19 112 SER A C 1
ATOM 795 O O . SER A 1 112 ? -6.025 -3.931 30.928 1.00 85.19 112 SER A O 1
ATOM 797 N N . ASP A 1 113 ? -8.165 -3.228 30.934 1.00 83.25 113 ASP A N 1
ATOM 798 C CA . ASP A 1 113 ? -8.559 -3.931 32.161 1.00 83.25 113 ASP A CA 1
ATOM 799 C C . ASP A 1 113 ? -9.467 -5.151 31.919 1.00 83.25 113 ASP A C 1
ATOM 801 O O . ASP A 1 113 ? -9.604 -6.009 32.803 1.00 83.25 113 ASP A O 1
ATOM 805 N N . GLY A 1 114 ? -9.943 -5.328 30.685 1.00 84.38 114 GLY A N 1
ATOM 806 C CA . GLY A 1 114 ? -10.676 -6.503 30.235 1.00 84.38 114 GLY A CA 1
ATOM 807 C C . GLY A 1 114 ? -12.103 -6.548 30.768 1.00 84.38 114 GLY A C 1
ATOM 808 O O . GLY A 1 114 ? -12.647 -7.648 30.936 1.00 84.38 114 GLY A O 1
ATOM 809 N N . ASP A 1 115 ? -12.684 -5.394 31.095 1.00 79.25 115 ASP A N 1
ATOM 810 C CA . ASP A 1 115 ? -14.046 -5.287 31.610 1.00 79.25 115 ASP A CA 1
ATOM 811 C C . ASP A 1 115 ? -15.123 -5.304 30.500 1.00 79.25 115 ASP A C 1
ATOM 813 O O . ASP A 1 115 ? -16.316 -5.472 30.783 1.00 79.25 115 ASP A O 1
ATOM 817 N N . GLY A 1 116 ? -14.699 -5.247 29.230 1.00 81.19 116 GLY A N 1
ATOM 818 C CA . GLY A 1 116 ? -15.559 -5.255 28.050 1.00 81.19 116 GLY A CA 1
ATOM 819 C C . GLY A 1 116 ? -15.898 -3.866 27.503 1.00 81.19 116 GLY A C 1
ATOM 820 O O . GLY A 1 116 ? -16.649 -3.777 26.522 1.00 81.19 116 GLY A O 1
ATOM 821 N N . VAL A 1 117 ? -15.362 -2.797 28.095 1.00 85.25 117 VAL A N 1
ATOM 822 C CA . VAL A 1 117 ? -15.437 -1.419 27.610 1.00 85.25 117 VAL A CA 1
ATOM 823 C C . VAL A 1 117 ? -14.059 -0.997 27.105 1.00 85.25 117 VAL A C 1
ATOM 825 O O . VAL A 1 117 ? -13.040 -1.166 27.752 1.00 85.25 117 VAL A O 1
ATOM 828 N N . THR A 1 118 ? -14.015 -0.454 25.893 1.00 85.94 118 THR A N 1
ATOM 829 C CA . THR A 1 118 ? -12.756 -0.047 25.261 1.00 85.94 118 THR A CA 1
ATOM 830 C C . THR A 1 118 ? -12.176 1.197 25.934 1.00 85.94 118 THR A C 1
ATOM 832 O O . THR A 1 118 ? -12.929 2.077 26.359 1.00 85.94 118 THR A O 1
ATOM 835 N N . ASP A 1 119 ? -10.846 1.321 25.964 1.00 84.50 119 ASP A N 1
ATOM 836 C CA . ASP A 1 119 ? -10.117 2.387 26.677 1.00 84.50 119 ASP A CA 1
ATOM 837 C C . ASP A 1 119 ? -10.547 3.814 26.263 1.00 84.50 119 ASP A C 1
ATOM 839 O O . ASP A 1 119 ? -10.407 4.771 27.024 1.00 84.50 119 ASP A O 1
ATOM 843 N N . ASP A 1 120 ? -11.069 3.992 25.043 1.00 80.69 120 ASP A N 1
ATOM 844 C CA . ASP A 1 120 ? -11.592 5.270 24.541 1.00 80.69 120 ASP A CA 1
ATOM 845 C C . ASP A 1 120 ? -12.934 5.678 25.176 1.00 80.69 120 ASP A C 1
ATOM 847 O O . ASP A 1 120 ? -13.286 6.863 25.185 1.00 80.69 120 ASP A O 1
ATOM 851 N N . LYS A 1 121 ? -13.691 4.707 25.694 1.00 82.81 121 LYS A N 1
ATOM 852 C CA . LYS A 1 121 ? -15.013 4.886 26.317 1.00 82.81 121 LYS A CA 1
ATOM 853 C C . LYS A 1 121 ? -15.006 4.620 27.816 1.00 82.81 121 LYS A C 1
ATOM 855 O O . LYS A 1 121 ? -15.958 5.026 28.490 1.00 82.81 121 LYS A O 1
ATOM 860 N N . ASP A 1 122 ? -13.960 3.982 28.314 1.00 87.00 122 ASP A N 1
ATOM 861 C CA . ASP A 1 122 ? -13.811 3.647 29.714 1.00 87.00 122 ASP A CA 1
ATOM 862 C C . ASP A 1 122 ? -13.421 4.876 30.561 1.00 87.00 122 ASP A C 1
ATOM 864 O O . ASP A 1 122 ? -12.462 5.609 30.297 1.00 87.00 122 ASP A O 1
ATOM 868 N N . LYS A 1 123 ? -14.225 5.146 31.592 1.00 87.62 123 LYS A N 1
ATOM 869 C CA . LYS A 1 123 ? -13.986 6.198 32.590 1.00 87.62 123 LYS A CA 1
ATOM 870 C C . LYS A 1 123 ? -13.261 5.677 33.828 1.00 87.62 123 LYS A C 1
ATOM 872 O O . LYS A 1 123 ? -12.791 6.490 34.632 1.00 87.62 123 LYS A O 1
ATOM 877 N N . CYS A 1 124 ? -13.193 4.365 33.993 1.00 88.19 124 CYS A N 1
ATOM 878 C CA . CYS A 1 124 ? -12.685 3.649 35.144 1.00 88.19 124 CYS A CA 1
ATOM 879 C C . CYS A 1 124 ? -11.594 2.636 34.725 1.00 88.19 124 CYS A C 1
ATOM 881 O O . CYS A 1 124 ? -11.772 1.454 34.962 1.00 88.19 124 CYS A O 1
ATOM 883 N N . PRO A 1 125 ? -10.396 3.096 34.292 1.00 81.75 125 PRO A N 1
ATOM 884 C CA . PRO A 1 125 ? -9.323 2.282 33.675 1.00 81.75 125 PRO A CA 1
ATOM 885 C C . PRO A 1 125 ? -8.612 1.262 34.585 1.00 81.75 125 PRO A C 1
ATOM 887 O O . PRO A 1 125 ? -7.464 0.892 34.344 1.00 81.75 125 PRO A O 1
ATOM 890 N N . ASN A 1 126 ? -9.202 0.905 35.723 1.00 85.00 126 ASN A N 1
ATOM 891 C CA . ASN A 1 126 ? -8.670 -0.085 36.660 1.00 85.00 126 ASN A CA 1
ATOM 892 C C . ASN A 1 126 ? -9.806 -0.926 37.253 1.00 85.00 126 ASN A C 1
ATOM 894 O O . ASN A 1 126 ? -9.786 -1.246 38.453 1.00 85.00 126 ASN A O 1
ATOM 898 N N . THR A 1 127 ? -10.817 -1.240 36.454 1.00 84.25 127 THR A N 1
ATOM 899 C CA . THR A 1 127 ? -11.928 -2.052 36.911 1.00 84.25 127 THR A CA 1
ATOM 900 C C . THR A 1 127 ? -11.463 -3.493 37.138 1.00 84.25 127 THR A C 1
ATOM 902 O O . THR A 1 127 ? -10.704 -4.059 36.348 1.00 84.25 127 THR A O 1
ATOM 905 N N . PRO A 1 128 ? -11.808 -4.118 38.283 1.00 81.06 128 PRO A N 1
ATOM 906 C CA . PRO A 1 128 ? -11.370 -5.478 38.550 1.00 81.06 128 PRO A CA 1
ATOM 907 C C . PRO A 1 128 ? -11.908 -6.454 37.499 1.00 81.06 128 PRO A C 1
ATOM 909 O O . PRO A 1 128 ? -13.106 -6.468 37.220 1.00 81.06 128 PRO A O 1
ATOM 912 N N . ALA A 1 129 ? -11.046 -7.339 36.995 1.00 77.19 129 ALA A N 1
ATOM 913 C CA . ALA A 1 129 ? -11.446 -8.371 36.043 1.00 77.19 129 ALA A CA 1
ATOM 914 C C . ALA A 1 129 ? -12.646 -9.190 36.565 1.00 77.19 129 ALA A C 1
ATOM 916 O O . ALA A 1 129 ? -12.582 -9.806 37.636 1.00 77.19 129 ALA A O 1
ATOM 917 N N . GLY A 1 130 ? -13.738 -9.205 35.795 1.00 74.69 130 GLY A N 1
ATOM 918 C CA . GLY A 1 130 ? -14.991 -9.886 36.138 1.00 74.69 130 GLY A CA 1
ATOM 919 C C . GLY A 1 130 ? -15.974 -9.077 36.995 1.00 74.69 130 GLY A C 1
ATOM 920 O O . GLY A 1 130 ? -17.004 -9.627 37.395 1.00 74.69 130 GLY A O 1
ATOM 921 N N . ALA A 1 131 ? -15.692 -7.803 37.288 1.00 79.00 131 ALA A N 1
ATOM 922 C CA . ALA A 1 131 ? -16.684 -6.896 37.854 1.00 79.00 131 ALA A CA 1
ATOM 923 C C . ALA A 1 131 ? -17.823 -6.646 36.849 1.00 79.00 131 ALA A C 1
ATOM 925 O O . ALA A 1 131 ? -17.628 -6.675 35.637 1.00 79.00 131 ALA A O 1
ATOM 926 N N . THR A 1 132 ? -19.041 -6.435 37.352 1.00 82.75 132 THR A N 1
ATOM 927 C CA . THR A 1 132 ? -20.159 -6.018 36.494 1.00 82.75 132 THR A CA 1
ATOM 928 C C . THR A 1 132 ? -20.084 -4.510 36.311 1.00 82.75 132 THR A C 1
ATOM 930 O O . THR A 1 132 ? -20.220 -3.771 37.290 1.00 82.75 132 THR A O 1
ATOM 933 N N . VAL A 1 133 ? -19.857 -4.083 35.071 1.00 87.44 133 VAL A N 1
ATOM 934 C CA . VAL A 1 133 ? -19.653 -2.678 34.714 1.00 87.44 133 VAL A CA 1
ATOM 935 C C . VAL A 1 133 ? -20.838 -2.087 33.973 1.00 87.44 133 VAL A C 1
ATOM 937 O O . VAL A 1 133 ? -21.648 -2.801 33.373 1.00 87.44 133 VAL A O 1
ATOM 940 N N . ASP A 1 134 ? -20.959 -0.767 34.047 1.00 86.00 134 ASP A N 1
ATOM 941 C CA . ASP A 1 134 ? -21.900 -0.005 33.242 1.00 86.00 134 ASP A CA 1
ATOM 942 C C . ASP A 1 134 ? -21.341 0.306 31.839 1.00 86.00 134 ASP A C 1
ATOM 944 O O . ASP A 1 134 ? -20.246 -0.102 31.461 1.00 86.00 134 ASP A O 1
ATOM 948 N N . ALA A 1 135 ? -22.098 1.058 31.035 1.00 83.94 135 ALA A N 1
ATOM 949 C CA . ALA A 1 135 ? -21.674 1.447 29.685 1.00 83.94 135 ALA A CA 1
ATOM 950 C C . ALA A 1 135 ? -20.447 2.386 29.652 1.00 83.94 135 ALA A C 1
ATOM 952 O O . ALA A 1 135 ? -20.023 2.787 28.569 1.00 83.94 135 ALA A O 1
ATOM 953 N N . THR 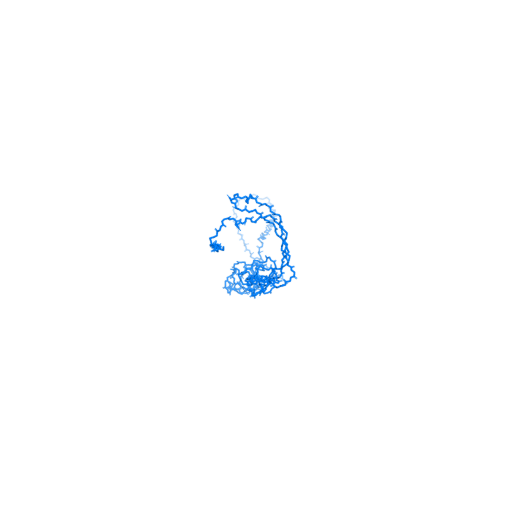A 1 136 ? -19.932 2.793 30.814 1.00 85.31 136 THR A N 1
ATOM 954 C CA . THR A 1 136 ? -18.755 3.649 30.971 1.00 85.31 136 THR A CA 1
ATOM 955 C C . THR A 1 136 ? -17.567 2.930 31.609 1.00 85.31 136 THR A C 1
ATOM 957 O O . THR A 1 136 ? -16.603 3.611 31.943 1.00 85.31 136 THR A O 1
ATOM 960 N N . GLY A 1 137 ? -17.634 1.602 31.771 1.00 84.75 137 GLY A N 1
ATOM 961 C CA . GLY A 1 137 ? -16.551 0.780 32.333 1.00 84.75 137 GLY A CA 1
ATOM 962 C C . GLY A 1 137 ? -16.439 0.864 33.857 1.00 84.75 137 GLY A C 1
ATOM 963 O O . GLY A 1 137 ? -15.494 0.385 34.465 1.00 84.75 137 GLY A O 1
ATOM 964 N N . CYS A 1 138 ? -17.407 1.485 34.537 1.00 89.12 138 CYS A N 1
ATOM 965 C CA . CYS A 1 138 ? -17.360 1.640 35.990 1.00 89.12 138 CYS A CA 1
ATOM 966 C C . CYS A 1 138 ? -18.185 0.560 36.704 1.00 89.12 138 CYS A C 1
ATOM 968 O O . CYS A 1 138 ? -19.263 0.185 36.235 1.00 89.12 138 CYS A O 1
ATOM 970 N N . GLU A 1 139 ? -17.703 0.091 37.866 1.00 87.69 139 GLU A N 1
ATOM 971 C CA . GLU A 1 139 ? -18.459 -0.826 38.735 1.00 87.69 139 GLU A CA 1
ATOM 972 C C . GLU A 1 139 ? -19.839 -0.223 39.076 1.00 87.69 139 GLU A C 1
ATOM 974 O O . GLU A 1 139 ? -19.945 0.962 39.400 1.00 87.69 139 GLU A O 1
ATOM 979 N N . LEU A 1 140 ? -20.895 -1.044 39.027 1.00 86.38 140 LEU A N 1
ATOM 980 C CA . LEU A 1 140 ? -22.243 -0.622 39.421 1.00 86.38 140 LEU A CA 1
ATOM 981 C C . LEU A 1 140 ? -22.293 -0.212 40.903 1.00 86.38 140 LEU A C 1
ATOM 983 O O . LEU A 1 140 ? -21.751 -0.903 41.766 1.00 86.38 140 LEU A O 1
ATOM 987 N N . ASP A 1 141 ? -22.978 0.897 41.173 1.00 84.25 141 ASP A N 1
ATOM 988 C CA . ASP A 1 141 ? -23.299 1.417 42.504 1.00 84.25 141 ASP A CA 1
ATOM 989 C C . ASP A 1 141 ? -24.803 1.737 42.534 1.00 84.25 141 ASP A C 1
ATOM 991 O O . ASP A 1 141 ? -25.264 2.749 41.993 1.00 84.25 141 ASP A O 1
ATOM 995 N N . THR A 1 142 ? -25.589 0.807 43.078 1.00 84.94 142 THR A N 1
ATOM 996 C CA . THR A 1 142 ? -27.054 0.831 42.997 1.00 84.94 142 THR A CA 1
ATOM 997 C C . THR A 1 142 ? -27.676 1.891 43.911 1.00 84.94 142 THR A C 1
ATOM 999 O O . THR A 1 142 ? -28.702 2.481 43.552 1.00 84.94 142 THR A O 1
ATOM 1002 N N . ASP A 1 143 ? -27.098 2.146 45.087 1.00 81.81 143 ASP A N 1
ATOM 1003 C CA . ASP A 1 143 ? -27.605 3.145 46.042 1.00 81.81 143 ASP A CA 1
ATOM 1004 C C . ASP A 1 143 ? -26.850 4.489 45.988 1.00 81.81 143 ASP A C 1
ATOM 1006 O O . ASP A 1 143 ? -27.260 5.489 46.605 1.00 81.81 143 ASP A O 1
ATOM 1010 N N . GLY A 1 144 ? -25.812 4.527 45.156 1.00 84.31 144 GLY A N 1
ATOM 1011 C CA . GLY A 1 144 ? -25.008 5.676 44.801 1.00 84.31 144 GLY A CA 1
ATOM 1012 C C . GLY A 1 144 ? -24.028 6.088 45.891 1.00 84.31 144 GLY A C 1
ATOM 1013 O O . GLY A 1 144 ? -23.480 7.184 45.766 1.00 84.31 144 GLY A O 1
ATOM 1014 N N . ASP A 1 145 ? -23.897 5.354 47.000 1.00 80.50 145 ASP A N 1
ATOM 1015 C CA . ASP A 1 145 ? -23.199 5.828 48.197 1.00 80.50 145 ASP A CA 1
ATOM 1016 C C . ASP A 1 145 ? -21.677 6.018 48.023 1.00 80.50 145 ASP A C 1
ATOM 1018 O O . ASP A 1 145 ? -21.009 6.576 48.909 1.00 80.50 145 ASP A O 1
ATOM 1022 N N . GLY A 1 146 ? -21.153 5.645 46.852 1.00 81.38 146 GLY A N 1
ATOM 1023 C CA . GLY A 1 146 ? -19.751 5.701 46.472 1.00 81.38 146 GLY A CA 1
ATOM 1024 C C . GLY A 1 146 ? -19.004 4.391 46.725 1.00 81.38 146 GLY A C 1
ATOM 1025 O O . GLY A 1 146 ? -17.782 4.356 46.537 1.00 81.38 146 GLY A O 1
ATOM 1026 N N . VAL A 1 147 ? -19.690 3.334 47.164 1.00 82.25 147 VAL A N 1
ATOM 1027 C CA . VAL A 1 147 ? -19.162 1.977 47.304 1.00 82.25 147 VAL A CA 1
ATOM 1028 C C . VAL A 1 147 ? -19.793 1.095 46.230 1.00 82.25 147 VAL A C 1
ATOM 1030 O O . VAL A 1 147 ? -20.995 0.898 46.196 1.00 82.25 147 VAL A O 1
ATOM 1033 N N . ALA A 1 148 ? -18.962 0.508 45.367 1.00 85.56 148 ALA A N 1
ATOM 1034 C CA . ALA A 1 148 ? -19.438 -0.434 44.357 1.00 85.56 148 ALA A CA 1
ATOM 1035 C C . ALA A 1 148 ? -20.233 -1.595 44.980 1.00 85.56 148 ALA A C 1
ATOM 1037 O O . ALA A 1 148 ? -19.822 -2.139 46.011 1.00 85.56 148 ALA A O 1
ATOM 1038 N N . ASP A 1 149 ? -21.277 -2.060 44.291 1.00 83.31 149 ASP A N 1
ATOM 1039 C CA . ASP A 1 149 ? -22.168 -3.148 44.721 1.00 83.31 149 ASP A CA 1
ATOM 1040 C C . ASP A 1 149 ? -21.393 -4.430 45.088 1.00 83.31 149 ASP A C 1
ATOM 1042 O O . ASP A 1 149 ? -21.796 -5.202 45.958 1.00 83.31 149 ASP A O 1
ATOM 1046 N N . SER A 1 150 ? -20.238 -4.657 44.450 1.00 81.00 150 SER A N 1
ATOM 1047 C CA . SER A 1 150 ? -19.344 -5.793 44.713 1.00 81.00 150 SER A CA 1
ATOM 1048 C C . SER A 1 150 ? -18.678 -5.745 46.097 1.00 81.00 150 SER A C 1
ATOM 1050 O O . SER A 1 150 ? -18.305 -6.782 46.656 1.00 81.00 150 SER A O 1
ATOM 1052 N N . LYS A 1 151 ? -18.507 -4.543 46.655 1.00 82.38 151 LYS A N 1
ATOM 1053 C CA . LYS A 1 151 ? -17.842 -4.264 47.938 1.00 82.38 151 LYS A CA 1
ATOM 1054 C C . LYS A 1 151 ? -18.811 -3.733 48.987 1.00 82.38 151 LYS A C 1
ATOM 1056 O O . LYS A 1 151 ? -18.422 -3.641 50.159 1.00 82.38 151 LYS A O 1
ATOM 1061 N N . ASP A 1 152 ? -20.043 -3.430 48.597 1.00 83.56 152 ASP A N 1
ATOM 1062 C CA . ASP A 1 152 ? -21.054 -2.961 49.516 1.00 83.56 152 ASP A CA 1
ATOM 1063 C C . ASP A 1 152 ? -21.667 -4.120 50.317 1.00 83.56 152 ASP A C 1
ATOM 1065 O O . ASP A 1 152 ? -22.214 -5.100 49.811 1.00 83.56 152 ASP A O 1
ATOM 1069 N N . LYS A 1 153 ? -21.544 -4.008 51.639 1.00 88.38 153 LYS A N 1
ATOM 1070 C CA . LYS A 1 153 ? -22.142 -4.953 52.590 1.00 88.38 153 LYS A CA 1
ATOM 1071 C C . LYS A 1 153 ? -23.593 -4.605 52.898 1.00 88.38 153 LYS A C 1
ATOM 1073 O O . LYS A 1 153 ? -24.283 -5.413 53.525 1.00 88.38 153 LYS A O 1
ATOM 1078 N N . CYS A 1 154 ? -24.030 -3.412 52.517 1.00 86.38 154 CYS A N 1
ATOM 1079 C CA . CYS A 1 154 ? -25.297 -2.818 52.884 1.00 86.38 154 CYS A CA 1
ATOM 1080 C C . CYS A 1 154 ? -26.013 -2.215 51.653 1.00 86.38 154 CYS A C 1
ATOM 1082 O O . CYS A 1 154 ? -26.300 -1.021 51.717 1.00 86.38 154 CYS A O 1
ATOM 1084 N N . PRO A 1 155 ? -26.453 -3.035 50.663 1.00 81.19 155 PRO A N 1
ATOM 1085 C CA . PRO A 1 155 ? -26.864 -2.636 49.290 1.00 81.19 155 PRO A CA 1
ATOM 1086 C C . PRO A 1 155 ? -28.041 -1.655 49.135 1.00 81.19 155 PRO A C 1
ATOM 1088 O O . PRO A 1 155 ? -28.610 -1.518 48.059 1.00 81.19 155 PRO A O 1
ATOM 1091 N N . ASN A 1 156 ? -28.548 -1.106 50.235 1.00 84.38 156 ASN A N 1
ATOM 1092 C CA . ASN A 1 156 ? -29.698 -0.208 50.283 1.00 84.38 156 ASN A CA 1
ATOM 1093 C C . ASN A 1 156 ? -29.432 0.969 51.239 1.00 84.38 156 ASN A C 1
ATOM 1095 O O . ASN A 1 156 ? -30.358 1.446 51.905 1.00 84.38 156 ASN A O 1
ATOM 1099 N N . THR A 1 157 ? -28.177 1.391 51.382 1.00 82.75 157 THR A N 1
ATOM 1100 C CA . THR A 1 157 ? -27.758 2.448 52.307 1.00 82.75 157 THR A CA 1
ATOM 1101 C C . THR A 1 157 ? -27.200 3.636 51.531 1.00 82.75 157 THR A C 1
ATOM 1103 O O . THR A 1 157 ? -26.008 3.911 51.599 1.00 82.75 157 THR A O 1
ATOM 1106 N N . PRO A 1 158 ? -28.069 4.427 50.876 1.00 80.56 158 PRO A N 1
ATOM 1107 C CA . PRO A 1 158 ? -27.614 5.562 50.091 1.00 80.56 158 PRO A CA 1
ATOM 1108 C C . PRO A 1 158 ? -26.835 6.545 50.964 1.00 80.56 158 PRO A C 1
ATOM 1110 O O . PRO A 1 158 ? -27.131 6.717 52.156 1.00 80.56 158 PRO A O 1
ATOM 1113 N N . GLN A 1 159 ? -25.890 7.251 50.343 1.00 75.88 159 GLN A N 1
ATOM 1114 C CA . GLN A 1 159 ? -25.099 8.291 50.996 1.00 75.88 159 GLN A CA 1
ATOM 1115 C C . GLN A 1 159 ? -25.945 9.179 51.913 1.00 75.88 159 GLN A C 1
ATOM 1117 O O . GLN A 1 159 ? -26.816 9.952 51.494 1.00 75.88 159 GLN A O 1
ATOM 1122 N N . VAL A 1 160 ? -25.651 9.104 53.210 1.00 73.31 160 VAL A N 1
ATOM 1123 C CA . VAL A 1 160 ? -26.221 10.046 54.165 1.00 73.31 160 VAL A CA 1
ATOM 1124 C C . VAL A 1 160 ? -25.737 11.445 53.777 1.00 73.31 160 VAL A C 1
ATOM 1126 O O . VAL A 1 160 ? -24.528 11.640 53.606 1.00 73.31 160 VAL A O 1
ATOM 1129 N N . PRO A 1 161 ? -26.632 12.445 53.645 1.00 67.94 161 PRO A N 1
ATOM 1130 C CA . PRO A 1 161 ? -26.210 13.813 53.412 1.00 67.94 161 PRO A CA 1
ATOM 1131 C C . PRO A 1 161 ? -25.182 14.160 54.475 1.00 67.94 161 PRO A C 1
ATOM 1133 O O . PRO A 1 161 ? -25.478 14.052 55.671 1.00 67.94 161 PRO A O 1
ATOM 1136 N N . ARG A 1 162 ? -23.964 14.517 54.043 1.00 59.16 162 ARG A N 1
ATOM 1137 C CA . ARG A 1 162 ? -22.888 14.952 54.933 1.00 59.16 162 ARG A CA 1
ATOM 1138 C C . ARG A 1 162 ? -23.515 15.959 55.882 1.00 59.16 162 ARG A C 1
ATOM 1140 O O . ARG A 1 162 ? -23.868 17.057 55.454 1.00 59.16 162 ARG A O 1
ATOM 1147 N N . LEU A 1 163 ? -23.680 15.576 57.150 1.00 60.00 163 LEU A N 1
ATOM 1148 C CA . LEU A 1 163 ? -24.113 16.495 58.187 1.00 60.00 163 LEU A CA 1
ATOM 1149 C C . LEU A 1 163 ? -23.024 17.559 58.228 1.00 60.00 163 LEU A C 1
ATOM 1151 O O . LEU A 1 163 ? -21.973 17.373 58.846 1.00 60.00 163 LEU A O 1
ATOM 1155 N N . THR A 1 164 ? -23.235 18.666 57.513 1.00 55.66 164 THR A N 1
ATOM 1156 C CA . THR A 1 164 ? -22.462 19.871 57.741 1.00 55.66 164 THR A CA 1
ATOM 1157 C C . THR A 1 164 ? -22.604 20.091 59.226 1.00 55.66 164 THR A C 1
ATOM 1159 O O . THR A 1 164 ? -23.721 20.073 59.753 1.00 55.66 164 THR A O 1
ATOM 1162 N N . ARG A 1 165 ? -21.470 20.168 59.918 1.00 56.28 165 ARG A N 1
ATOM 1163 C CA . ARG A 1 165 ? -21.404 20.397 61.354 1.00 56.28 165 ARG A CA 1
ATOM 1164 C C . ARG A 1 165 ? -21.932 21.805 61.610 1.00 56.28 165 ARG A C 1
ATOM 1166 O O . ARG A 1 165 ? -21.170 22.729 61.865 1.00 56.28 165 ARG A O 1
ATOM 1173 N N . THR A 1 166 ? -23.237 21.977 61.450 1.00 57.62 166 THR A N 1
ATOM 1174 C CA . THR A 1 166 ? -23.967 23.188 61.744 1.00 57.62 166 THR A CA 1
ATOM 1175 C C . THR A 1 166 ? -23.867 23.254 63.244 1.00 57.62 166 THR A C 1
ATOM 1177 O O . THR A 1 166 ? -24.436 22.421 63.951 1.00 57.62 166 THR A O 1
ATOM 1180 N N . ALA A 1 167 ? -22.994 24.144 63.709 1.00 59.47 167 ALA A N 1
ATOM 1181 C CA . ALA A 1 167 ? -22.841 24.428 65.114 1.00 59.47 167 ALA A CA 1
ATOM 1182 C C . ALA A 1 167 ? -24.249 24.600 65.682 1.00 59.47 167 ALA A C 1
ATOM 1184 O O . ALA A 1 167 ? -24.997 25.474 65.245 1.00 59.47 167 ALA A O 1
ATOM 1185 N N . VAL A 1 168 ? -24.631 23.708 66.594 1.00 59.44 168 VAL A N 1
ATOM 1186 C CA . VAL A 1 168 ? -25.842 23.877 67.385 1.00 59.44 168 VAL A CA 1
ATOM 1187 C C . VAL A 1 168 ? -25.630 25.197 68.114 1.00 59.44 168 VAL A C 1
ATOM 1189 O O . VAL A 1 168 ? -24.799 25.282 69.016 1.00 59.44 168 VAL A O 1
ATOM 1192 N N . SER A 1 169 ? -26.277 26.256 67.632 1.00 59.16 169 SER A N 1
ATOM 1193 C CA . SER A 1 169 ? -26.183 27.574 68.241 1.00 59.16 169 SER A CA 1
ATOM 1194 C C . SER A 1 169 ? -26.968 27.509 69.542 1.00 59.16 169 SER A C 1
ATOM 1196 O O . SER A 1 169 ? -28.197 27.557 69.557 1.00 59.16 169 SER A O 1
ATOM 1198 N N . TRP A 1 170 ? -26.249 27.293 70.641 1.00 56.16 170 TRP A N 1
ATOM 1199 C CA . TRP A 1 170 ? -26.804 27.383 71.980 1.00 56.16 170 TRP A CA 1
ATOM 1200 C C . TRP A 1 170 ? -27.013 28.863 72.292 1.00 56.16 170 TRP A C 1
ATOM 1202 O O . TRP A 1 170 ? -26.080 29.565 72.677 1.00 56.16 170 TRP A O 1
ATOM 1212 N N . THR A 1 171 ? -28.236 29.363 72.131 1.00 61.47 171 THR A N 1
ATOM 1213 C CA . THR A 1 171 ? -28.597 30.678 72.665 1.00 61.47 171 THR A CA 1
ATOM 1214 C C . THR A 1 171 ? -28.743 30.570 74.180 1.00 61.47 171 THR A C 1
ATOM 1216 O O . THR A 1 171 ? -29.761 30.100 74.688 1.00 61.47 171 THR A O 1
ATOM 1219 N N . LEU A 1 172 ? -27.712 30.996 74.909 1.00 55.25 172 LEU A N 1
ATOM 1220 C CA . LEU A 1 172 ? -27.783 31.248 76.346 1.00 55.25 172 LEU A CA 1
ATOM 1221 C C . LEU A 1 172 ? -28.610 32.517 76.577 1.00 55.25 172 LEU A C 1
ATOM 1223 O O . LEU A 1 172 ? -28.094 33.629 76.502 1.00 55.25 172 LEU A O 1
ATOM 1227 N N . THR A 1 173 ? -29.900 32.375 76.870 1.00 61.44 173 THR A N 1
ATOM 1228 C CA . THR A 1 173 ? -30.673 33.483 77.440 1.00 61.44 173 THR A CA 1
ATOM 1229 C C . THR A 1 173 ? -30.339 33.589 78.924 1.00 61.44 173 THR A C 1
ATOM 1231 O O . THR A 1 173 ? -30.851 32.824 79.741 1.00 61.44 173 THR A O 1
ATOM 1234 N N . ALA A 1 174 ? -29.452 34.519 79.277 1.00 52.19 174 ALA A N 1
ATOM 1235 C CA . ALA A 1 174 ? -29.224 34.900 80.663 1.00 52.19 174 ALA A CA 1
ATOM 1236 C C . ALA A 1 174 ? -30.389 35.781 81.134 1.00 52.19 174 ALA A C 1
ATOM 1238 O O . ALA A 1 174 ? -30.488 36.951 80.766 1.00 52.19 174 ALA A O 1
ATOM 1239 N N . THR A 1 175 ? -31.288 35.228 81.945 1.00 58.38 175 THR A N 1
ATOM 1240 C CA . THR A 1 175 ? -32.298 36.026 82.641 1.00 58.38 175 THR A CA 1
ATOM 1241 C C . THR A 1 175 ? -31.604 36.778 83.774 1.00 58.38 175 THR A C 1
ATOM 1243 O O . THR A 1 175 ? -31.216 36.182 84.778 1.00 58.38 175 THR A O 1
ATOM 1246 N N . ALA A 1 176 ? -31.407 38.086 83.612 1.00 49.84 176 ALA A N 1
ATOM 1247 C CA . ALA A 1 176 ? -30.884 38.940 84.669 1.00 49.84 176 ALA A CA 1
ATOM 1248 C C . ALA A 1 176 ? -31.939 39.082 85.779 1.00 49.84 176 ALA A C 1
ATOM 1250 O O . ALA A 1 176 ? -32.945 39.771 85.614 1.00 49.84 176 ALA A O 1
ATOM 1251 N N . TRP A 1 177 ? -31.725 38.428 86.921 1.00 50.03 177 TRP A N 1
ATOM 1252 C CA . TRP A 1 177 ? -32.440 38.772 88.147 1.00 50.03 177 TRP A CA 1
ATOM 1253 C C . TRP A 1 177 ? -31.815 40.027 88.751 1.00 50.03 177 TRP A C 1
ATOM 1255 O O . TRP A 1 177 ? -30.656 40.034 89.158 1.00 50.03 177 TRP A O 1
ATOM 1265 N N . SER A 1 178 ? -32.601 41.101 88.796 1.00 49.59 178 SER A N 1
ATOM 1266 C CA . SER A 1 178 ? -32.264 42.326 89.514 1.00 49.59 178 SER A CA 1
ATOM 1267 C C . SER A 1 178 ? -32.284 42.045 91.017 1.00 49.59 178 SER A C 1
ATOM 1269 O O . SER A 1 178 ? -33.336 42.098 91.652 1.00 49.59 178 SER A O 1
ATOM 1271 N N . THR A 1 179 ? -31.129 41.733 91.605 1.00 52.78 179 THR A N 1
ATOM 1272 C CA . THR A 1 179 ? -30.999 41.644 93.061 1.00 52.78 179 THR A CA 1
ATOM 1273 C C . THR A 1 179 ? -30.950 43.047 93.649 1.00 52.78 179 THR A C 1
ATOM 1275 O O . THR A 1 179 ? -29.970 43.777 93.480 1.00 52.78 179 THR A O 1
ATOM 1278 N N . ALA A 1 180 ? -32.016 43.413 94.362 1.00 50.56 180 ALA A N 1
ATOM 1279 C CA . ALA A 1 180 ? -31.988 44.510 95.311 1.00 50.56 180 ALA A CA 1
ATOM 1280 C C . ALA A 1 180 ? -30.833 44.294 96.303 1.00 50.56 180 ALA A C 1
ATOM 1282 O O . ALA A 1 180 ? -30.574 43.190 96.781 1.00 50.56 180 ALA A O 1
ATOM 1283 N N . ARG A 1 181 ? -30.100 45.376 96.547 1.00 52.09 181 ARG A N 1
ATOM 1284 C CA . ARG A 1 181 ? -28.874 45.427 97.334 1.00 52.09 181 ARG A CA 1
ATOM 1285 C C . ARG A 1 181 ? -29.201 45.228 98.816 1.00 52.09 181 ARG A C 1
ATOM 1287 O O . ARG A 1 181 ? -29.642 46.167 99.467 1.00 52.09 181 ARG A O 1
ATOM 1294 N N . THR A 1 182 ? -28.915 44.049 99.358 1.00 45.47 182 THR A N 1
ATOM 1295 C CA . THR A 1 182 ? -28.761 43.850 100.807 1.00 45.47 182 THR A CA 1
ATOM 1296 C C . THR A 1 182 ? -27.516 43.021 101.089 1.00 45.47 182 THR A C 1
ATOM 1298 O O . THR A 1 182 ? -27.309 41.943 100.542 1.00 45.47 182 THR A O 1
ATOM 1301 N N . SER A 1 183 ? -26.658 43.600 101.916 1.00 52.28 183 SER A N 1
ATOM 1302 C CA . SER A 1 183 ? -25.357 43.126 102.367 1.00 52.28 183 SER A CA 1
ATOM 1303 C C . SER A 1 183 ? -25.455 41.907 103.290 1.00 52.28 183 SER A C 1
ATOM 1305 O O . SER A 1 183 ? -25.981 42.049 104.389 1.00 52.28 183 SER A O 1
ATOM 1307 N N . ALA A 1 184 ? -24.903 40.759 102.881 1.00 47.50 184 ALA A N 1
ATOM 1308 C CA . ALA A 1 184 ? -24.182 39.789 103.729 1.00 47.50 184 ALA A CA 1
ATOM 1309 C C . ALA A 1 184 ? -23.761 38.549 102.900 1.00 47.50 184 ALA A C 1
ATOM 1311 O O . ALA A 1 184 ? -24.486 38.175 101.977 1.00 47.50 184 ALA A O 1
ATOM 1312 N N . PRO A 1 185 ? -22.618 37.895 103.193 1.00 53.31 185 PRO A N 1
ATOM 1313 C CA . PRO A 1 185 ? -22.068 36.833 102.355 1.00 53.31 185 PRO A CA 1
ATOM 1314 C C . PRO A 1 185 ? -22.495 35.448 102.856 1.00 53.31 185 PRO A C 1
ATOM 1316 O O . PRO A 1 185 ? -22.178 35.086 103.985 1.00 53.31 185 PRO A O 1
ATOM 1319 N N . ILE A 1 186 ? -23.153 34.637 102.022 1.00 48.91 186 ILE A N 1
ATOM 1320 C CA . ILE A 1 186 ? -23.277 33.191 102.268 1.00 48.91 186 ILE A CA 1
ATOM 1321 C C . ILE A 1 186 ? -23.137 32.438 100.941 1.00 48.91 186 ILE A C 1
ATOM 1323 O O . ILE A 1 186 ? -23.833 32.717 99.967 1.00 48.91 186 ILE A O 1
ATOM 1327 N N . HIS A 1 187 ? -22.208 31.479 100.923 1.00 51.28 187 HIS A N 1
ATOM 1328 C CA . HIS A 1 187 ? -21.978 30.512 99.853 1.00 51.28 187 HIS A CA 1
ATOM 1329 C C . HIS A 1 187 ? -23.279 29.853 99.374 1.00 51.28 187 HIS A C 1
ATOM 1331 O O . HIS A 1 187 ? -23.981 29.235 100.172 1.00 51.28 187 HIS A O 1
ATOM 1337 N N . GLN A 1 188 ? -23.547 29.870 98.066 1.00 48.38 188 GLN A N 1
ATOM 1338 C CA . GLN A 1 188 ? -24.540 28.978 97.466 1.00 48.38 188 GLN A CA 1
ATOM 1339 C C . GLN A 1 188 ? -23.953 28.270 96.245 1.00 48.38 188 GLN A C 1
ATOM 1341 O O . GLN A 1 188 ? -23.528 28.887 95.271 1.00 48.38 188 GLN A O 1
ATOM 1346 N N . ARG A 1 189 ? -23.903 26.939 96.340 1.00 56.31 189 ARG A N 1
ATOM 1347 C CA . ARG A 1 189 ? -23.590 26.026 95.241 1.00 56.31 189 ARG A CA 1
ATOM 1348 C C . ARG A 1 189 ? -24.779 26.004 94.281 1.00 56.31 189 ARG A C 1
ATOM 1350 O O . ARG A 1 189 ? -25.880 25.644 94.686 1.00 56.31 189 ARG A O 1
ATOM 1357 N N . ALA A 1 190 ? -24.550 26.355 93.019 1.00 49.47 190 ALA A N 1
ATOM 1358 C CA . ALA A 1 190 ? -25.552 26.218 91.969 1.00 49.47 190 ALA A CA 1
ATOM 1359 C C . ALA A 1 190 ? -25.731 24.734 91.605 1.00 49.47 190 ALA A C 1
ATOM 1361 O O . ALA A 1 190 ? -24.792 24.078 91.154 1.00 49.47 190 ALA A O 1
ATOM 1362 N N . ILE A 1 191 ? -26.939 24.204 91.801 1.00 55.69 191 ILE A N 1
ATOM 1363 C CA . ILE A 1 191 ? -27.356 22.912 91.250 1.00 55.69 191 ILE A CA 1
ATOM 1364 C C . ILE A 1 191 ? -27.870 23.185 89.834 1.00 55.69 191 ILE A C 1
ATOM 1366 O O . ILE A 1 191 ? -28.908 23.819 89.657 1.00 55.69 191 ILE A O 1
ATOM 1370 N N . VAL A 1 192 ? -27.137 22.725 88.821 1.00 52.88 192 VAL A N 1
ATOM 1371 C CA . VAL A 1 192 ? -27.563 22.806 87.418 1.00 52.88 192 VAL A CA 1
ATOM 1372 C C . VAL A 1 192 ? -28.450 21.597 87.121 1.00 52.88 192 VAL A C 1
ATOM 1374 O O . VAL A 1 192 ? -27.964 20.474 87.010 1.00 52.88 192 VAL A O 1
ATOM 1377 N N . SER A 1 193 ? -29.761 21.814 87.007 1.00 54.97 193 SER A N 1
ATOM 1378 C CA . SER A 1 193 ? -30.695 20.795 86.519 1.00 54.97 193 SER A CA 1
ATOM 1379 C C . SER A 1 193 ? -30.739 20.851 84.992 1.00 54.97 193 SER A C 1
ATOM 1381 O O . SER A 1 193 ? -31.263 21.799 84.411 1.00 54.97 193 SER A O 1
ATOM 1383 N N . MET A 1 194 ? -30.149 19.856 84.328 1.00 47.84 194 MET A N 1
ATOM 1384 C CA . MET A 1 194 ? -30.219 19.713 82.873 1.00 47.84 194 MET A CA 1
ATOM 1385 C C . MET A 1 194 ? -31.438 18.866 82.506 1.00 47.84 194 MET A C 1
ATOM 1387 O O . MET A 1 194 ? -31.503 17.686 82.848 1.00 47.84 194 MET A O 1
ATOM 1391 N N . ARG A 1 195 ? -32.397 19.446 81.778 1.00 59.62 195 ARG A N 1
ATOM 1392 C CA . ARG A 1 195 ? -33.525 18.703 81.202 1.00 59.62 195 ARG A CA 1
ATOM 1393 C C . ARG A 1 195 ? -33.334 18.587 79.692 1.00 59.62 195 ARG A C 1
ATOM 1395 O O . ARG A 1 195 ? -33.194 19.594 79.005 1.00 59.62 195 ARG A O 1
ATOM 1402 N N . ARG A 1 196 ? -33.324 17.354 79.176 1.00 51.34 196 ARG A N 1
ATOM 1403 C CA . ARG A 1 196 ? -33.335 17.079 77.731 1.00 51.34 196 ARG A CA 1
ATOM 1404 C C . ARG A 1 196 ? -34.657 17.563 77.141 1.00 51.34 196 ARG A C 1
ATOM 1406 O O . ARG A 1 196 ? -35.714 17.107 77.570 1.00 51.34 196 ARG A O 1
ATOM 1413 N N . VAL A 1 197 ? -34.591 18.427 76.135 1.00 58.75 197 VAL A N 1
ATOM 1414 C CA . VAL A 1 197 ? -35.719 18.694 75.237 1.00 58.75 197 VAL A CA 1
ATOM 1415 C C . VAL A 1 197 ? -35.506 17.834 73.995 1.00 58.75 197 VAL A C 1
ATOM 1417 O O . VAL A 1 197 ? -34.470 17.932 73.341 1.00 58.75 197 VAL A O 1
ATOM 1420 N N . ALA A 1 198 ? -36.448 16.933 73.721 1.00 52.47 198 ALA A N 1
ATOM 1421 C CA . ALA A 1 198 ? -36.421 16.105 72.523 1.00 52.47 198 ALA A CA 1
ATOM 1422 C C . ALA A 1 198 ? -36.740 16.961 71.280 1.00 52.47 198 ALA A C 1
ATOM 1424 O O . ALA A 1 198 ? -37.604 17.838 71.361 1.00 52.47 198 ALA A O 1
ATOM 1425 N N . PRO A 1 199 ? -36.078 16.727 70.133 1.00 53.66 199 PRO A N 1
ATOM 1426 C CA . PRO A 1 199 ? -36.385 17.446 68.904 1.00 53.66 199 PRO A CA 1
ATOM 1427 C C . PRO A 1 199 ? -37.772 17.057 68.372 1.00 53.66 199 PRO A C 1
ATOM 1429 O O . PRO A 1 199 ? -38.125 15.879 68.294 1.00 53.66 199 PRO A O 1
ATOM 1432 N N . SER A 1 200 ? -38.554 18.072 68.003 1.00 53.75 200 SER A N 1
ATOM 1433 C CA . SER A 1 200 ? -39.861 17.932 67.357 1.00 53.75 200 SER A CA 1
ATOM 1434 C C . SER A 1 200 ? -39.690 17.381 65.938 1.00 53.75 200 SER A C 1
ATOM 1436 O O . SER A 1 200 ? -38.976 17.976 65.128 1.00 53.75 200 SER A O 1
ATOM 1438 N N . ARG A 1 201 ? -40.339 16.248 65.633 1.00 57.97 201 ARG A N 1
ATOM 1439 C CA . ARG A 1 201 ? -40.486 15.757 64.255 1.00 57.97 201 ARG A CA 1
ATOM 1440 C C . ARG A 1 201 ? -41.425 16.710 63.518 1.00 57.97 201 ARG A C 1
ATOM 1442 O O . ARG A 1 201 ? -42.596 16.805 63.876 1.00 57.97 201 ARG A O 1
ATOM 1449 N N . LYS A 1 202 ? -40.920 17.411 62.502 1.00 47.22 202 LYS A N 1
ATOM 1450 C CA . LYS A 1 202 ? -41.788 18.045 61.506 1.00 47.22 202 LYS A CA 1
ATOM 1451 C C . LYS A 1 202 ? -42.292 16.954 60.564 1.00 47.22 202 LYS A C 1
ATOM 1453 O O . LYS A 1 202 ? -41.490 16.153 60.087 1.00 47.22 202 LYS A O 1
ATOM 1458 N N . SER A 1 203 ? -43.616 16.903 60.434 1.00 47.84 203 SER A N 1
ATOM 1459 C CA . SER A 1 203 ? -44.347 16.063 59.487 1.00 47.84 203 SER A CA 1
ATOM 1460 C C . SER A 1 203 ? -44.192 16.565 58.060 1.00 47.84 203 SER A C 1
ATOM 1462 O O . SER A 1 203 ? -43.846 17.758 57.897 1.00 47.84 203 SER A O 1
#